Protein AF-A0A7J4QZ32-F1 (afdb_monomer)

Mean predicted aligned error: 18.22 Å

Sequence (257 aa):
EDEEAETVKTFPSEWQSRFMSKKWHDVFWPLIHASFAFLIVGLLVNGLFPLVDGTGGPVELEMRSDSLNTEIVLSDGSIVREGDIYPCDPEFQEGECKNSLTPLAGKASSMPGGFYWDAIALMALAGTGLIWSLYTHLIRAPGWRARVKAMKEVDDERAEVQESLEIEDEESDEETQDEADEDESDDMVDDESDEIGDEDSEEEFDIGSYVGLEIDGDDYYGTIIEFDDDEGTVVIEEDETGDEIVGYQDEMFIPEE

Secondary structure (DSSP, 8-state):
----------SS-HHHHHHHSHHIIIIIHHHHHHHHHHHHHHHHHHHHS--EE-TTSEEE--B-TT---SEEE-TTS-EEETT-EEE--TTTBTTTTEEEE-TTTSSSSEEESS--HHHHHHHHHHHHHHHHHHHIIIIIHHHHHHHHHHHHHHHHHHHHHHHHHHHHHTTS----------------------------------TT-EEEEEETTEEEEEEEEEEETTTTEEEEEETTT--EEEEEGGGEEPPP-

Structure (mmCIF, N/CA/C/O backbone):
data_AF-A0A7J4QZ32-F1
#
_entry.id   AF-A0A7J4QZ32-F1
#
loop_
_atom_site.group_PDB
_atom_site.id
_atom_site.type_symbol
_atom_site.label_atom_id
_atom_site.label_alt_id
_atom_site.label_comp_id
_atom_site.label_asym_id
_atom_site.label_entity_id
_atom_site.label_seq_id
_atom_site.pdbx_PDB_ins_code
_atom_site.Cartn_x
_atom_site.Cartn_y
_atom_site.Cartn_z
_atom_site.occupancy
_atom_site.B_iso_or_equiv
_atom_site.auth_seq_id
_atom_site.auth_comp_id
_atom_site.auth_asym_id
_atom_site.auth_atom_id
_atom_site.pdbx_PDB_model_num
ATOM 1 N N . GLU A 1 1 ? -38.883 28.922 13.731 1.00 41.06 1 GLU A N 1
ATOM 2 C CA . GLU A 1 1 ? -37.604 28.541 13.103 1.00 41.06 1 GLU A CA 1
ATOM 3 C C . GLU A 1 1 ? -36.933 27.692 14.145 1.00 41.06 1 GLU A C 1
ATOM 5 O O . GLU A 1 1 ? -36.404 28.217 15.117 1.00 41.06 1 GLU A O 1
ATOM 10 N N . ASP A 1 2 ? -37.249 26.410 14.032 1.00 44.56 2 ASP A N 1
ATOM 11 C CA . ASP A 1 2 ? -37.080 25.404 15.063 1.00 44.56 2 ASP A CA 1
ATOM 12 C C . ASP A 1 2 ? -35.616 25.005 15.217 1.00 44.56 2 ASP A C 1
ATOM 14 O O . ASP A 1 2 ? -34.790 25.184 14.323 1.00 44.56 2 ASP A O 1
ATOM 18 N N . GLU A 1 3 ? -35.347 24.518 16.416 1.00 50.28 3 GLU A N 1
ATOM 19 C CA . GLU A 1 3 ? -34.070 24.152 16.998 1.00 50.28 3 GLU A CA 1
ATOM 20 C C . GLU A 1 3 ? -33.245 23.229 16.088 1.00 50.28 3 GLU A C 1
ATOM 22 O O . GLU A 1 3 ? -33.601 22.076 15.847 1.00 50.28 3 GLU A O 1
ATOM 27 N N . GLU A 1 4 ? -32.070 23.698 15.658 1.00 53.03 4 GLU A N 1
ATOM 28 C CA . GLU A 1 4 ? -30.941 22.800 15.420 1.00 53.03 4 GLU A CA 1
ATOM 29 C C . GLU A 1 4 ? -30.502 22.268 16.790 1.00 53.03 4 GLU A C 1
ATOM 31 O O . GLU A 1 4 ? -29.625 22.830 17.447 1.00 53.03 4 GLU A O 1
ATOM 36 N N . ALA A 1 5 ? -31.157 21.205 17.258 1.00 52.25 5 ALA A N 1
ATOM 37 C CA . ALA A 1 5 ? -30.605 20.369 18.308 1.00 52.25 5 ALA A CA 1
ATOM 38 C C . ALA A 1 5 ? -29.256 19.851 17.792 1.00 52.25 5 ALA A C 1
ATOM 40 O O . ALA A 1 5 ? -29.208 19.004 16.897 1.00 52.25 5 ALA A O 1
ATOM 41 N N . GLU A 1 6 ? -28.155 20.413 18.300 1.00 54.66 6 GLU A N 1
ATOM 42 C CA . GLU A 1 6 ? -26.822 19.853 18.111 1.00 54.66 6 GLU A CA 1
ATOM 43 C C . GLU A 1 6 ? -26.907 18.375 18.487 1.00 54.66 6 GLU A C 1
ATOM 45 O O . GLU A 1 6 ? -27.083 18.037 19.656 1.00 54.66 6 GLU A O 1
ATOM 50 N N . THR A 1 7 ? -26.832 17.492 17.491 1.00 57.06 7 THR A N 1
ATOM 51 C CA . THR A 1 7 ? -26.806 16.049 17.711 1.00 57.06 7 THR A CA 1
ATOM 52 C C . THR A 1 7 ? -25.629 15.772 18.636 1.00 57.06 7 THR A C 1
ATOM 54 O O . THR A 1 7 ? -24.467 15.871 18.216 1.00 57.06 7 THR A O 1
ATOM 57 N N . VAL A 1 8 ? -25.912 15.504 19.911 1.00 57.09 8 VAL A N 1
ATOM 58 C CA . VAL A 1 8 ? -24.895 15.122 20.883 1.00 57.09 8 VAL A CA 1
ATOM 59 C C . VAL A 1 8 ? -24.194 13.920 20.274 1.00 57.09 8 VAL A C 1
ATOM 61 O O . VAL A 1 8 ? -24.832 12.920 19.960 1.00 57.09 8 VAL A O 1
ATOM 64 N N . LYS A 1 9 ? -22.894 14.050 19.994 1.00 57.75 9 LYS A N 1
ATOM 65 C CA . LYS A 1 9 ? -22.113 12.951 19.426 1.00 57.75 9 LYS A CA 1
ATOM 66 C C . LYS A 1 9 ? -22.039 11.861 20.484 1.00 57.75 9 LYS A C 1
ATOM 68 O O . LYS A 1 9 ? -21.186 11.934 21.369 1.00 57.75 9 LYS A O 1
ATOM 73 N N . THR A 1 10 ? -22.948 10.900 20.399 1.00 72.19 10 THR A N 1
ATOM 74 C CA . THR A 1 10 ? -22.948 9.707 21.231 1.00 72.19 10 THR A CA 1
ATOM 75 C C . THR A 1 10 ? -21.687 8.916 20.903 1.00 72.19 10 THR A C 1
ATOM 77 O O . THR A 1 10 ? -21.267 8.785 19.748 1.00 72.19 10 THR A O 1
ATOM 80 N N . PHE A 1 11 ? -20.980 8.523 21.954 1.00 79.25 11 PHE A N 1
ATOM 81 C CA . PHE A 1 11 ? -19.822 7.656 21.849 1.00 79.25 11 PHE A CA 1
ATOM 82 C C . PHE A 1 11 ? -20.254 6.271 22.338 1.00 79.25 11 PHE A C 1
ATOM 84 O O . PHE A 1 11 ? -20.876 6.224 23.393 1.00 79.25 11 PHE A O 1
ATOM 91 N N . PRO A 1 12 ? -19.878 5.183 21.648 1.00 82.06 12 PRO A N 1
ATOM 92 C CA . PRO A 1 12 ? -19.150 5.148 20.379 1.00 82.06 12 PRO A CA 1
ATOM 93 C C . PRO A 1 12 ? -20.052 5.482 19.179 1.00 82.06 12 PRO A C 1
ATOM 95 O O . PRO A 1 12 ? -21.224 5.143 19.143 1.00 82.06 12 PRO A O 1
ATOM 98 N N . SER A 1 13 ? -19.494 6.122 18.147 1.00 86.75 13 SER A N 1
ATOM 99 C CA . SER A 1 13 ? -20.201 6.236 16.859 1.00 86.75 13 SER A CA 1
ATOM 100 C C . SER A 1 13 ? -20.250 4.876 16.150 1.00 86.75 13 SER A C 1
ATOM 102 O O . SER A 1 13 ? -19.296 4.114 16.302 1.00 86.75 13 SER A O 1
ATOM 104 N N . GLU A 1 14 ? -21.207 4.656 15.247 1.00 87.25 14 GLU A N 1
ATOM 105 C CA . GLU A 1 14 ? -21.277 3.492 14.337 1.00 87.25 14 GLU A CA 1
ATOM 106 C C . GLU A 1 14 ? -19.909 3.015 13.814 1.00 87.25 14 GLU A C 1
ATOM 108 O O . GLU A 1 14 ? -19.506 1.868 13.982 1.00 87.25 14 GLU A O 1
ATOM 113 N N . TRP A 1 15 ? -19.110 3.920 13.237 1.00 85.38 15 TRP A N 1
ATOM 114 C CA . TRP A 1 15 ? -17.788 3.570 12.704 1.00 85.38 15 TRP A CA 1
ATOM 115 C C . TRP A 1 15 ? -16.775 3.175 13.781 1.00 85.38 15 TRP A C 1
ATOM 117 O O . TRP A 1 15 ? -15.906 2.344 13.532 1.00 85.38 15 TRP A O 1
ATOM 127 N N . GLN A 1 16 ? -16.868 3.771 14.969 1.00 89.31 16 GLN A N 1
ATOM 128 C CA . GLN A 1 16 ? -16.005 3.431 16.101 1.00 89.31 16 GLN A CA 1
ATOM 129 C C . GLN A 1 16 ? -16.365 2.052 16.645 1.00 89.31 16 GLN A C 1
ATOM 131 O O . GLN A 1 16 ? -15.449 1.264 16.859 1.00 89.31 16 GLN A O 1
ATOM 136 N N . SER A 1 17 ? -17.661 1.750 16.787 1.00 85.94 17 SER A N 1
ATOM 137 C CA . SER A 1 17 ? -18.154 0.413 17.135 1.00 85.94 17 SER A CA 1
ATOM 138 C C . SER A 1 17 ? -17.625 -0.632 16.148 1.00 85.94 17 SER A C 1
ATOM 140 O O . SER A 1 17 ? -16.900 -1.552 16.530 1.00 85.94 17 SER A O 1
ATOM 142 N N . ARG A 1 18 ? -17.806 -0.398 14.839 1.00 87.94 18 ARG A N 1
ATOM 143 C CA . ARG A 1 18 ? -17.301 -1.311 13.800 1.00 87.94 18 ARG A CA 1
ATOM 144 C C . ARG A 1 18 ? -15.793 -1.535 13.896 1.00 87.94 18 ARG A C 1
ATOM 146 O O . ARG A 1 18 ? -15.370 -2.684 13.929 1.00 87.94 18 ARG A O 1
ATOM 153 N N . PHE A 1 19 ? -14.980 -0.481 14.006 1.00 88.44 19 PHE A N 1
ATOM 154 C CA . PHE A 1 19 ? -13.519 -0.619 14.120 1.00 88.44 19 PHE A CA 1
ATOM 155 C C . PHE A 1 19 ? -13.048 -1.337 15.395 1.00 88.44 19 PHE A C 1
ATOM 157 O O . PHE A 1 19 ? -11.911 -1.816 15.420 1.00 88.44 19 PHE A O 1
ATOM 164 N N . MET A 1 20 ? -13.883 -1.391 16.437 1.00 88.19 20 MET A N 1
ATOM 165 C CA . MET A 1 20 ? -13.612 -2.125 17.673 1.00 88.19 20 MET A CA 1
ATOM 166 C C . MET A 1 20 ? -14.076 -3.583 17.639 1.00 88.19 20 MET A C 1
ATOM 168 O O . MET A 1 20 ? -13.590 -4.348 18.466 1.00 88.19 20 MET A O 1
ATOM 172 N N . SER A 1 21 ? -14.947 -3.981 16.712 1.00 88.75 21 SER A N 1
ATOM 173 C CA . SER A 1 21 ? -15.469 -5.355 16.643 1.00 88.75 21 SER A CA 1
ATOM 174 C C . SER A 1 21 ? -14.376 -6.421 16.445 1.00 88.75 21 SER A C 1
ATOM 176 O O . SER A 1 21 ? -13.320 -6.154 15.853 1.00 88.75 21 SER A O 1
ATOM 178 N N . LYS A 1 22 ? -14.648 -7.655 16.892 1.00 82.19 22 LYS A N 1
ATOM 179 C CA . LYS A 1 22 ? -13.765 -8.824 16.718 1.00 82.19 22 LYS A CA 1
ATOM 180 C C . LYS A 1 22 ? -13.508 -9.134 15.242 1.00 82.19 22 LYS A C 1
ATOM 182 O O . LYS A 1 22 ? -12.358 -9.235 14.823 1.00 82.19 22 LYS A O 1
ATOM 187 N N . LYS A 1 23 ? -14.553 -9.093 14.400 1.00 90.94 23 LYS A N 1
ATOM 188 C CA . LYS A 1 23 ? -14.430 -9.221 12.931 1.00 90.94 23 LYS A CA 1
ATOM 189 C C . LYS A 1 23 ? -13.431 -8.217 12.339 1.00 90.94 23 LYS A C 1
ATOM 191 O O . LYS A 1 23 ? -12.659 -8.560 11.442 1.00 90.94 23 LYS A O 1
ATOM 196 N N . TRP A 1 24 ? -13.407 -6.975 12.829 1.00 92.88 24 TRP A N 1
ATOM 197 C CA . TRP A 1 24 ? -12.417 -5.990 12.386 1.00 92.88 24 TRP A CA 1
ATOM 198 C C . TRP A 1 24 ? -11.000 -6.315 12.842 1.00 92.88 24 TRP A C 1
ATOM 200 O O . TRP A 1 24 ? -10.077 -6.209 12.033 1.00 92.88 24 TRP A O 1
ATOM 210 N N . HIS A 1 25 ? -10.834 -6.726 14.096 1.00 90.56 25 HIS A N 1
ATOM 211 C CA . HIS A 1 25 ? -9.549 -7.136 14.661 1.00 90.56 25 HIS A CA 1
ATOM 212 C C . HIS A 1 25 ? -8.940 -8.346 13.942 1.00 90.56 25 HIS A C 1
ATOM 214 O O . HIS A 1 25 ? -7.780 -8.291 13.532 1.00 90.56 25 HIS A O 1
ATOM 220 N N . ASP A 1 26 ? -9.733 -9.387 13.709 1.00 92.75 26 ASP A N 1
ATOM 221 C CA . ASP A 1 26 ? -9.217 -10.680 13.257 1.00 92.75 26 ASP A CA 1
ATOM 222 C C . ASP A 1 26 ? -9.144 -10.793 11.733 1.00 92.75 26 ASP A C 1
ATOM 224 O O . ASP A 1 26 ? -8.262 -11.465 11.195 1.00 92.75 26 ASP A O 1
ATOM 228 N N . VAL A 1 27 ? -10.035 -10.103 11.012 1.00 94.62 27 VAL A N 1
ATOM 229 C CA . VAL A 1 27 ? -10.142 -10.218 9.550 1.00 94.62 27 VAL A CA 1
ATOM 230 C C . VAL A 1 27 ? -9.682 -8.939 8.860 1.00 94.62 27 VAL A C 1
ATOM 232 O O . VAL A 1 27 ? -8.717 -8.948 8.091 1.00 94.62 27 VAL A O 1
ATOM 235 N N . PHE A 1 28 ? -10.352 -7.814 9.114 1.00 95.25 28 PHE A N 1
ATOM 236 C CA . PHE A 1 28 ? -10.154 -6.615 8.296 1.00 95.25 28 PHE A CA 1
ATOM 237 C 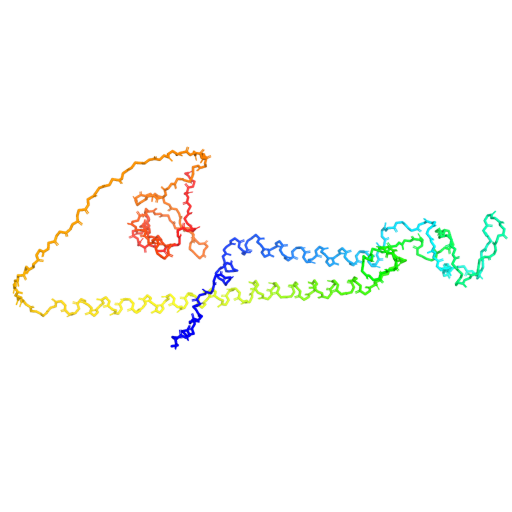C . PHE A 1 28 ? -8.798 -5.942 8.523 1.00 95.25 28 PHE A C 1
ATOM 239 O O . PHE A 1 28 ? -8.131 -5.595 7.547 1.00 95.25 28 PHE A O 1
ATOM 246 N N . TRP A 1 29 ? -8.347 -5.771 9.768 1.00 95.56 29 TRP A N 1
ATOM 247 C CA . TRP A 1 29 ? -7.064 -5.121 10.047 1.00 95.56 29 TRP A CA 1
ATOM 248 C C . TRP A 1 29 ? -5.869 -5.879 9.447 1.00 95.56 29 TRP A C 1
ATOM 250 O O . TRP A 1 29 ? -5.076 -5.243 8.742 1.00 95.56 29 TRP A O 1
ATOM 260 N N . PRO A 1 30 ? -5.721 -7.209 9.629 1.00 96.25 30 PRO A N 1
ATOM 261 C CA . PRO A 1 30 ? -4.670 -7.977 8.965 1.00 96.25 30 PRO A CA 1
ATOM 262 C C . PRO A 1 30 ? -4.722 -7.872 7.439 1.00 96.25 30 PRO A C 1
ATOM 264 O O . PRO A 1 30 ? -3.680 -7.667 6.812 1.00 96.25 30 PRO A O 1
ATOM 267 N N . LEU A 1 31 ? -5.915 -7.938 6.837 1.00 97.00 31 LEU A N 1
ATOM 268 C CA . LEU A 1 31 ? -6.084 -7.789 5.389 1.00 97.00 31 LEU A CA 1
ATOM 269 C C . LEU A 1 31 ? -5.664 -6.401 4.898 1.00 97.00 31 LEU A C 1
ATOM 271 O O . LEU A 1 31 ? -4.945 -6.296 3.904 1.00 97.00 31 LEU A O 1
ATOM 275 N N . ILE A 1 32 ? -6.050 -5.335 5.602 1.00 96.75 32 ILE A N 1
ATOM 276 C CA . ILE A 1 32 ? -5.661 -3.960 5.267 1.00 96.75 32 ILE A CA 1
ATOM 277 C C . ILE A 1 32 ? -4.138 -3.806 5.352 1.00 96.75 32 ILE A C 1
ATOM 279 O O . ILE A 1 32 ? -3.518 -3.329 4.398 1.00 96.75 32 ILE A O 1
ATOM 283 N N . HIS A 1 33 ? -3.510 -4.261 6.439 1.00 96.69 33 HIS A N 1
ATOM 284 C CA . HIS A 1 33 ? -2.054 -4.198 6.601 1.00 96.69 33 HIS A CA 1
ATOM 285 C C . HIS A 1 33 ? -1.316 -4.981 5.519 1.00 96.69 33 HIS A C 1
ATOM 287 O O . HIS A 1 33 ? -0.384 -4.455 4.905 1.00 96.69 33 HIS A O 1
ATOM 293 N N . ALA A 1 34 ? -1.762 -6.208 5.246 1.00 97.12 34 ALA A N 1
ATOM 294 C CA . ALA A 1 34 ? -1.205 -7.034 4.187 1.00 97.12 34 ALA A CA 1
ATOM 295 C C . ALA A 1 34 ? -1.363 -6.357 2.821 1.00 97.12 34 ALA A C 1
ATOM 297 O O . ALA A 1 34 ? -0.403 -6.309 2.056 1.00 97.12 34 ALA A O 1
ATOM 298 N N . SER A 1 35 ? -2.526 -5.768 2.527 1.00 97.00 35 SER A N 1
ATOM 299 C CA . SER A 1 35 ? -2.772 -5.085 1.253 1.00 97.00 35 SER A CA 1
ATOM 300 C C . SER A 1 35 ? -1.811 -3.914 1.023 1.00 97.00 35 SER A C 1
ATOM 302 O O . SER A 1 35 ? -1.209 -3.822 -0.047 1.00 97.00 35 SER A O 1
ATOM 304 N N . PHE A 1 36 ? -1.577 -3.072 2.037 1.00 97.75 36 PHE A N 1
ATOM 305 C CA . PHE A 1 36 ? -0.610 -1.980 1.939 1.00 97.75 36 PHE A CA 1
ATOM 306 C C . PHE A 1 36 ? 0.823 -2.499 1.814 1.00 97.75 36 PHE A C 1
ATOM 308 O O . PHE A 1 36 ? 1.587 -1.971 1.007 1.00 97.75 36 PHE A O 1
ATOM 315 N N . ALA A 1 37 ? 1.188 -3.551 2.552 1.00 96.56 37 ALA A N 1
ATOM 316 C CA . ALA A 1 37 ? 2.507 -4.170 2.447 1.00 96.56 37 ALA A CA 1
ATOM 317 C C . ALA A 1 37 ? 2.758 -4.740 1.040 1.00 96.56 37 ALA A C 1
ATOM 319 O O . ALA A 1 37 ? 3.793 -4.451 0.440 1.00 96.56 37 ALA A O 1
ATOM 320 N N . PHE A 1 38 ? 1.800 -5.481 0.475 1.00 96.88 38 PHE A N 1
ATOM 321 C CA . PHE A 1 38 ? 1.892 -6.004 -0.890 1.00 96.88 38 PHE A CA 1
ATOM 322 C C . PHE A 1 38 ? 1.952 -4.893 -1.934 1.00 96.88 38 PHE A C 1
ATOM 324 O O . PHE A 1 38 ? 2.748 -4.985 -2.865 1.00 96.88 38 PHE A O 1
ATOM 331 N N . LEU A 1 39 ? 1.162 -3.831 -1.771 1.00 95.81 39 LEU A N 1
ATOM 332 C CA . LEU A 1 39 ? 1.191 -2.679 -2.667 1.00 95.81 39 LEU A CA 1
ATOM 333 C C . LEU A 1 39 ? 2.564 -1.991 -2.633 1.00 95.81 39 LEU A C 1
ATOM 335 O O . LEU A 1 39 ? 3.151 -1.756 -3.688 1.00 95.81 39 LEU A O 1
ATOM 339 N N . ILE A 1 40 ? 3.114 -1.729 -1.443 1.00 96.19 40 ILE A N 1
ATOM 340 C CA . ILE A 1 40 ? 4.448 -1.132 -1.273 1.00 96.19 40 ILE A CA 1
ATOM 341 C C . ILE A 1 40 ? 5.518 -2.013 -1.925 1.00 96.19 40 ILE A C 1
ATOM 343 O O . ILE A 1 40 ? 6.334 -1.521 -2.703 1.00 96.19 40 ILE A O 1
ATOM 347 N N . VAL A 1 41 ? 5.500 -3.323 -1.660 1.00 95.69 41 VAL A N 1
ATOM 348 C CA . VAL A 1 41 ? 6.443 -4.273 -2.271 1.00 95.69 41 VAL A CA 1
ATOM 349 C C . VAL A 1 41 ? 6.291 -4.291 -3.792 1.00 95.69 41 VAL A C 1
ATOM 351 O O . VAL A 1 41 ? 7.294 -4.241 -4.497 1.00 95.69 41 VAL A O 1
ATOM 354 N N . GLY A 1 42 ? 5.064 -4.301 -4.312 1.00 93.88 42 GLY A N 1
ATOM 355 C CA . GLY A 1 42 ? 4.791 -4.264 -5.748 1.00 93.88 42 GLY A CA 1
ATOM 356 C C . GLY A 1 42 ? 5.336 -3.004 -6.422 1.00 93.88 42 GLY A C 1
ATOM 357 O O . GLY A 1 42 ? 5.979 -3.099 -7.467 1.00 93.88 42 GLY A O 1
ATOM 358 N N . LEU A 1 43 ? 5.157 -1.831 -5.807 1.00 93.31 43 LEU A N 1
ATOM 359 C CA . LEU A 1 43 ? 5.709 -0.568 -6.310 1.00 93.31 43 LEU A CA 1
ATOM 360 C C . LEU A 1 43 ? 7.240 -0.540 -6.253 1.00 93.31 43 LEU A C 1
ATOM 362 O O . LEU A 1 43 ? 7.876 -0.053 -7.189 1.00 93.31 43 LEU A O 1
ATOM 366 N N . LEU A 1 44 ? 7.838 -1.090 -5.191 1.00 93.62 44 LEU A N 1
ATOM 367 C CA . LEU A 1 44 ? 9.289 -1.232 -5.083 1.00 93.62 44 LEU A CA 1
ATOM 368 C C . LEU A 1 44 ? 9.840 -2.151 -6.173 1.00 93.62 44 LEU A C 1
ATOM 370 O O . LEU A 1 44 ? 10.801 -1.778 -6.839 1.00 93.62 44 LEU A O 1
ATOM 374 N N . VAL A 1 45 ? 9.223 -3.314 -6.396 1.00 93.38 45 VAL A N 1
ATOM 375 C CA . VAL A 1 45 ? 9.609 -4.236 -7.475 1.00 93.38 45 VAL A CA 1
ATOM 376 C C . VAL A 1 45 ? 9.467 -3.550 -8.829 1.00 93.38 45 VAL A C 1
ATOM 378 O O . VAL A 1 45 ? 10.405 -3.584 -9.611 1.00 93.38 45 VAL A O 1
ATOM 381 N N . ASN A 1 46 ? 8.363 -2.848 -9.082 1.00 91.94 46 ASN A N 1
ATOM 382 C CA . ASN A 1 46 ? 8.155 -2.119 -10.332 1.00 91.94 46 ASN A CA 1
ATOM 383 C C . ASN A 1 46 ? 9.245 -1.063 -10.603 1.00 91.94 46 ASN A C 1
ATOM 385 O O . ASN A 1 46 ? 9.673 -0.912 -11.745 1.00 91.94 46 ASN A O 1
ATOM 389 N N . GLY A 1 47 ? 9.699 -0.343 -9.571 1.00 88.94 47 GLY A N 1
ATOM 390 C CA . GLY A 1 47 ? 10.725 0.696 -9.704 1.00 88.94 47 GLY A CA 1
ATOM 391 C C . GLY A 1 47 ? 12.171 0.180 -9.724 1.00 88.94 47 GLY A C 1
ATOM 392 O O . GLY A 1 47 ? 12.985 0.701 -10.480 1.00 88.94 47 GLY A O 1
ATOM 393 N N . LEU A 1 48 ? 12.503 -0.823 -8.900 1.00 89.81 48 LEU A N 1
ATOM 394 C CA . LEU A 1 48 ? 13.867 -1.365 -8.733 1.00 89.81 48 LEU A CA 1
ATOM 395 C C . LEU A 1 48 ? 14.180 -2.514 -9.694 1.00 89.81 48 LEU A C 1
ATOM 397 O O . LEU A 1 48 ? 15.324 -2.691 -10.102 1.00 89.81 48 LEU A O 1
ATOM 401 N N . PHE A 1 49 ? 13.169 -3.314 -10.020 1.00 89.12 49 PHE A N 1
ATOM 402 C CA . PHE A 1 49 ? 13.275 -4.522 -10.830 1.00 89.12 49 PHE A CA 1
ATOM 403 C C . PHE A 1 49 ? 12.203 -4.489 -11.927 1.00 89.12 49 PHE A C 1
ATOM 405 O O . PHE A 1 49 ? 11.265 -5.284 -11.886 1.00 89.12 49 PHE A O 1
ATOM 412 N N . PRO A 1 50 ? 12.308 -3.561 -12.896 1.00 85.56 50 PRO A N 1
ATOM 413 C CA . PRO A 1 50 ? 11.326 -3.426 -13.966 1.00 85.56 50 PRO A CA 1
ATOM 414 C C . PRO A 1 50 ? 11.151 -4.759 -14.710 1.00 85.56 50 PRO A C 1
ATOM 416 O O . PRO A 1 50 ? 12.118 -5.354 -15.190 1.00 85.56 50 PRO A O 1
ATOM 419 N N . LEU A 1 51 ? 9.910 -5.251 -14.759 1.00 82.50 51 LEU A N 1
ATOM 420 C CA . LEU A 1 51 ? 9.562 -6.564 -15.324 1.00 82.50 51 LEU A CA 1
ATOM 421 C C . LEU A 1 51 ? 8.932 -6.471 -16.718 1.00 82.50 51 LEU A C 1
ATOM 423 O O . LEU A 1 51 ? 8.743 -7.498 -17.367 1.00 82.50 51 LEU A O 1
ATOM 427 N N . VAL A 1 52 ? 8.559 -5.271 -17.166 1.00 88.81 52 VAL A N 1
ATOM 428 C CA . VAL A 1 52 ? 7.867 -5.090 -18.445 1.00 88.81 52 VAL A CA 1
ATOM 429 C C . VAL A 1 52 ? 8.894 -5.016 -19.564 1.00 88.81 52 VAL A C 1
ATOM 431 O O . VAL A 1 52 ? 9.829 -4.224 -19.494 1.00 88.81 52 VAL A O 1
ATOM 434 N N . ASP A 1 53 ? 8.709 -5.824 -20.602 1.00 89.69 53 ASP A N 1
ATOM 435 C CA . ASP A 1 53 ? 9.554 -5.781 -21.792 1.00 89.69 53 ASP A CA 1
ATOM 436 C C . ASP A 1 53 ? 9.193 -4.569 -22.667 1.00 89.69 53 ASP A C 1
ATOM 438 O O . ASP A 1 53 ? 8.056 -4.430 -23.123 1.00 89.69 53 ASP A O 1
ATOM 442 N N . GLY A 1 54 ? 10.160 -3.674 -22.861 1.00 86.94 54 GLY A N 1
ATOM 443 C CA . GLY A 1 54 ? 10.076 -2.486 -23.708 1.00 86.94 54 GLY A CA 1
ATOM 444 C C . GLY A 1 54 ? 10.797 -2.624 -25.050 1.00 86.94 54 GLY A C 1
ATOM 445 O O . GLY A 1 54 ? 10.952 -1.621 -25.752 1.00 86.94 54 GLY A O 1
ATOM 446 N N . THR A 1 55 ? 11.256 -3.826 -25.414 1.00 91.50 55 THR A N 1
ATOM 447 C CA . THR A 1 55 ? 12.008 -4.078 -26.654 1.00 91.50 55 THR A CA 1
ATOM 448 C C . THR A 1 55 ? 11.253 -3.573 -27.889 1.00 91.50 55 THR A C 1
ATOM 450 O O . THR A 1 55 ? 10.048 -3.780 -28.044 1.00 91.50 55 THR A O 1
ATOM 453 N N . GLY A 1 56 ? 11.961 -2.881 -28.785 1.00 86.69 56 GLY A N 1
ATOM 454 C CA . GLY A 1 56 ? 11.398 -2.279 -29.998 1.00 86.69 56 GLY A CA 1
ATOM 455 C C . GLY A 1 56 ? 10.587 -0.994 -29.779 1.00 86.69 56 GLY A C 1
ATOM 456 O O . GLY A 1 56 ? 10.203 -0.348 -30.757 1.00 86.69 56 GLY A O 1
ATOM 457 N N . GLY A 1 57 ? 10.339 -0.588 -28.529 1.00 85.94 57 GLY A N 1
ATOM 458 C CA . GLY A 1 57 ? 9.744 0.707 -28.197 1.00 85.94 57 GLY A CA 1
ATOM 459 C C . GLY A 1 57 ? 10.725 1.870 -28.410 1.00 85.94 57 GLY A C 1
ATOM 460 O O . GLY A 1 57 ? 11.935 1.663 -28.344 1.00 85.94 57 GLY A O 1
ATOM 461 N N . PRO A 1 58 ? 10.243 3.099 -28.669 1.00 87.19 58 PRO A N 1
ATOM 462 C CA . PRO A 1 58 ? 11.119 4.255 -28.827 1.00 87.19 58 PRO A CA 1
ATOM 463 C C . PRO A 1 58 ? 11.731 4.658 -27.478 1.00 87.19 58 PRO A C 1
ATOM 465 O O . PRO A 1 58 ? 11.003 5.033 -26.557 1.00 87.19 58 PRO A O 1
ATOM 468 N N . VAL A 1 59 ? 13.060 4.629 -27.381 1.00 87.38 59 VAL A N 1
ATOM 469 C CA . VAL A 1 59 ? 13.822 5.051 -26.196 1.00 87.38 59 VAL A CA 1
ATOM 470 C C . VAL A 1 59 ? 14.994 5.940 -26.604 1.00 87.38 59 VAL A C 1
ATOM 472 O O . VAL A 1 59 ? 15.462 5.868 -27.738 1.00 87.38 59 VAL A O 1
ATOM 475 N N . GLU A 1 60 ? 15.448 6.788 -25.689 1.00 87.69 60 GLU A N 1
ATOM 476 C CA . GLU A 1 60 ? 16.706 7.521 -25.831 1.00 87.69 60 GLU A CA 1
ATOM 477 C C . GLU A 1 60 ? 17.886 6.561 -25.618 1.00 87.69 60 GLU A C 1
ATOM 479 O O . GLU A 1 60 ? 17.909 5.815 -24.635 1.00 87.69 60 GLU A O 1
ATOM 484 N N . LEU A 1 61 ? 18.835 6.541 -26.558 1.00 86.44 61 LEU A N 1
ATOM 485 C CA . LEU A 1 61 ? 20.000 5.667 -26.474 1.00 86.44 61 LEU A CA 1
ATOM 486 C C . LEU A 1 61 ? 20.871 6.045 -25.280 1.00 86.44 61 LEU A C 1
ATOM 488 O O . LEU A 1 61 ? 21.494 7.107 -25.269 1.00 86.44 61 LEU A O 1
ATOM 492 N N . GLU A 1 62 ? 20.954 5.114 -24.337 1.00 87.69 6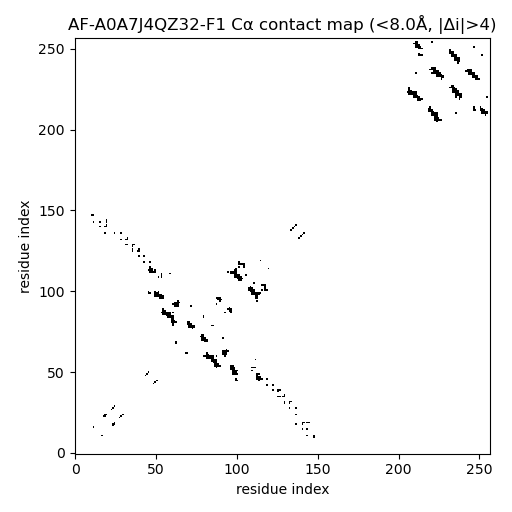2 GLU A N 1
ATOM 493 C CA . GLU A 1 62 ? 21.883 5.133 -23.215 1.00 87.69 62 GLU A CA 1
ATOM 494 C C . GLU A 1 62 ? 22.788 3.914 -23.372 1.00 87.69 62 GLU A C 1
ATOM 496 O O . GLU A 1 62 ? 22.340 2.766 -23.295 1.00 87.69 62 GLU A O 1
ATOM 501 N N . MET A 1 63 ? 24.052 4.170 -23.706 1.00 85.50 63 MET A N 1
ATOM 502 C CA . MET A 1 63 ? 25.025 3.110 -23.942 1.00 85.50 63 MET A CA 1
ATOM 503 C C . MET A 1 63 ? 25.374 2.450 -22.614 1.00 85.50 63 MET A C 1
ATOM 505 O O . MET A 1 63 ? 25.649 3.139 -21.635 1.00 85.50 63 MET A O 1
ATOM 509 N N . ARG A 1 64 ? 25.429 1.114 -22.588 1.00 83.44 64 ARG A N 1
ATOM 510 C CA . ARG A 1 64 ? 25.854 0.386 -21.386 1.00 83.44 64 ARG A CA 1
ATOM 511 C C . ARG A 1 64 ? 27.201 0.915 -20.884 1.00 83.44 64 ARG A C 1
ATOM 513 O O . ARG A 1 64 ? 28.123 1.135 -21.667 1.00 83.44 64 ARG A O 1
ATOM 520 N N . SER A 1 65 ? 27.321 1.066 -19.570 1.00 80.06 65 SER A N 1
ATOM 521 C CA . SER A 1 65 ? 28.499 1.626 -18.892 1.00 80.06 65 SER A CA 1
ATOM 522 C C . SER A 1 65 ? 29.841 0.915 -19.167 1.00 80.06 65 SER A C 1
ATOM 524 O O . SER A 1 65 ? 30.900 1.467 -18.867 1.00 80.06 65 SER A O 1
ATOM 526 N N . ASP A 1 66 ? 29.832 -0.284 -19.754 1.00 81.50 66 ASP A N 1
ATOM 527 C CA . ASP A 1 66 ? 31.016 -1.031 -20.201 1.00 81.50 66 ASP A CA 1
ATOM 528 C C . ASP A 1 66 ? 31.394 -0.792 -21.680 1.00 81.50 66 ASP A C 1
ATOM 530 O O . ASP A 1 66 ? 32.456 -1.237 -22.131 1.00 81.50 66 ASP A O 1
ATOM 534 N N . SER A 1 67 ? 30.571 -0.061 -22.434 1.00 79.25 67 SER A N 1
ATOM 535 C CA . SER A 1 67 ? 30.824 0.325 -23.820 1.00 79.25 67 SER A CA 1
ATOM 536 C C . SER A 1 67 ? 31.716 1.566 -23.905 1.00 79.25 67 SER A C 1
ATOM 538 O O . SER A 1 67 ? 31.460 2.598 -23.294 1.00 79.25 67 SER A O 1
ATOM 540 N N . LEU A 1 68 ? 32.753 1.495 -24.744 1.00 79.00 68 LEU A N 1
ATOM 541 C CA . LEU A 1 68 ? 33.569 2.653 -25.143 1.00 79.00 68 LEU A CA 1
ATOM 542 C C . LEU A 1 68 ? 32.987 3.415 -26.347 1.00 79.00 68 LEU A C 1
ATOM 544 O O . LEU A 1 68 ? 33.556 4.422 -26.770 1.00 79.00 68 LEU A O 1
ATOM 548 N N . ASN A 1 69 ? 31.895 2.915 -26.926 1.00 81.25 69 ASN A N 1
ATOM 549 C CA . ASN A 1 69 ? 31.234 3.525 -28.073 1.00 81.25 69 ASN A CA 1
ATOM 550 C C . ASN A 1 69 ? 30.139 4.481 -27.599 1.00 81.25 69 ASN A C 1
ATOM 552 O O . ASN A 1 69 ? 29.413 4.162 -26.662 1.00 81.25 69 ASN A O 1
ATOM 556 N N . THR A 1 70 ? 29.995 5.605 -28.300 1.00 81.06 70 THR A N 1
ATOM 557 C CA . THR A 1 70 ? 28.919 6.598 -28.116 1.00 81.06 70 THR A CA 1
ATOM 558 C C . THR A 1 70 ? 27.938 6.611 -29.294 1.00 81.06 70 THR A C 1
ATOM 560 O O . THR A 1 70 ? 27.082 7.488 -29.400 1.00 81.06 70 THR A O 1
ATOM 563 N N . GLU A 1 71 ? 28.089 5.659 -30.217 1.00 87.19 71 GLU A N 1
ATOM 564 C CA . GLU A 1 71 ? 27.235 5.478 -31.384 1.00 87.19 71 GLU A CA 1
ATOM 565 C C . GLU A 1 71 ? 27.083 3.990 -31.717 1.00 87.19 71 GLU A C 1
ATOM 567 O O . GLU A 1 71 ? 28.004 3.194 -31.506 1.00 87.19 71 GLU A O 1
ATOM 572 N N . ILE A 1 72 ? 25.919 3.631 -32.253 1.00 87.94 72 ILE A N 1
ATOM 573 C CA . ILE A 1 72 ? 25.598 2.297 -32.762 1.00 87.94 72 ILE A CA 1
ATOM 574 C C . ILE A 1 72 ? 25.181 2.388 -34.227 1.00 87.94 72 ILE A C 1
ATOM 576 O O . ILE A 1 72 ? 24.616 3.387 -34.675 1.00 87.94 72 ILE A O 1
ATOM 580 N N . VAL A 1 73 ? 25.464 1.327 -34.981 1.00 87.69 73 VAL A N 1
ATOM 581 C CA . VAL A 1 73 ? 25.027 1.186 -36.372 1.00 87.69 73 VAL A CA 1
ATOM 582 C C . VAL A 1 73 ? 23.910 0.156 -36.409 1.00 87.69 73 VAL A C 1
ATOM 584 O O . VAL A 1 73 ? 24.138 -1.014 -36.103 1.00 87.69 73 VAL A O 1
ATOM 587 N N . LEU A 1 74 ? 22.709 0.588 -36.782 1.00 84.69 74 LEU A N 1
ATOM 588 C CA . LEU A 1 74 ? 21.555 -0.298 -36.922 1.00 84.69 74 LEU A CA 1
ATOM 589 C C . LEU A 1 74 ? 21.688 -1.181 -38.170 1.00 84.69 74 LEU A C 1
ATOM 591 O O . LEU A 1 74 ? 22.477 -0.920 -39.081 1.00 84.69 74 LEU A O 1
ATOM 595 N N . SER A 1 75 ? 20.875 -2.237 -38.244 1.00 82.88 75 SER A N 1
ATOM 596 C CA . SER A 1 75 ? 20.889 -3.189 -39.366 1.00 82.88 75 SER A CA 1
ATOM 597 C C . SER A 1 75 ? 20.547 -2.566 -40.728 1.00 82.88 75 SER A C 1
ATOM 599 O O . SER A 1 75 ? 20.839 -3.161 -41.764 1.00 82.88 75 SER A O 1
ATOM 601 N N . ASP A 1 76 ? 19.935 -1.381 -40.744 1.00 84.81 76 ASP A N 1
ATOM 602 C CA . ASP A 1 76 ? 19.624 -0.598 -41.945 1.00 84.81 76 ASP A CA 1
ATOM 603 C C . ASP A 1 76 ? 20.767 0.345 -42.379 1.00 84.81 76 ASP A C 1
ATOM 605 O O . ASP A 1 76 ? 20.658 1.023 -43.402 1.00 84.81 76 ASP A O 1
ATOM 609 N N . GLY A 1 77 ? 21.876 0.371 -41.631 1.00 83.38 77 GLY A N 1
ATOM 610 C CA . GLY A 1 77 ? 23.033 1.230 -41.876 1.00 83.38 77 GLY A CA 1
ATOM 611 C C . GLY A 1 77 ? 22.897 2.653 -41.328 1.00 83.38 77 GLY A C 1
ATOM 612 O O . GLY A 1 77 ? 23.777 3.475 -41.592 1.00 83.38 77 GLY A O 1
ATOM 613 N N . SER A 1 78 ? 21.828 2.964 -40.588 1.00 87.19 78 SER A N 1
ATOM 614 C CA . SER A 1 78 ? 21.698 4.235 -39.870 1.00 87.19 78 SER A CA 1
ATOM 615 C C . SER A 1 78 ? 22.610 4.273 -38.637 1.00 87.19 78 SER A C 1
ATOM 617 O O . SER A 1 78 ? 22.894 3.244 -38.024 1.00 87.19 78 SER A O 1
ATOM 619 N N . ILE A 1 79 ? 23.108 5.467 -38.304 1.00 89.69 79 ILE A N 1
ATOM 620 C CA . ILE A 1 79 ? 23.962 5.703 -37.134 1.00 89.69 79 ILE A C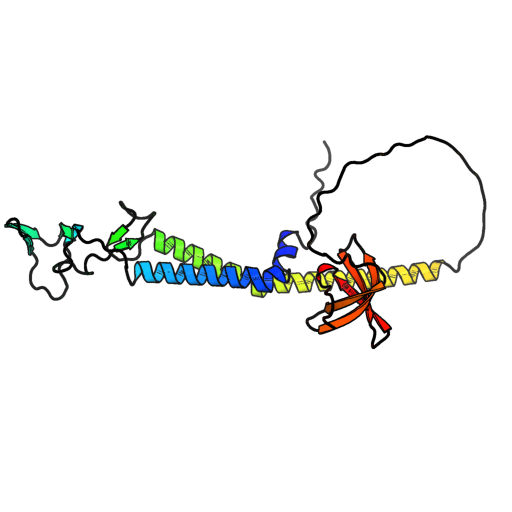A 1
ATOM 621 C C . ILE A 1 79 ? 23.114 6.422 -36.092 1.00 89.69 79 ILE A C 1
ATOM 623 O O . ILE A 1 79 ? 22.598 7.505 -36.374 1.00 89.69 79 ILE A O 1
ATOM 627 N N . VAL A 1 80 ? 22.987 5.821 -34.913 1.00 89.62 80 VAL A N 1
ATOM 628 C CA . VAL A 1 80 ? 22.284 6.379 -33.752 1.00 89.62 80 VAL A CA 1
ATOM 629 C C . VAL A 1 80 ? 23.335 6.732 -32.714 1.00 89.62 80 VAL A C 1
ATOM 631 O O . VAL A 1 80 ? 24.192 5.908 -32.391 1.00 89.62 80 VAL A O 1
ATOM 634 N N . ARG A 1 81 ? 23.311 7.967 -32.223 1.00 90.94 81 ARG A N 1
ATOM 635 C CA . ARG A 1 81 ? 24.247 8.463 -31.212 1.00 90.94 81 ARG A CA 1
ATOM 636 C C . ARG A 1 81 ? 23.594 8.420 -29.839 1.00 90.94 81 ARG A C 1
ATOM 638 O O . ARG A 1 81 ? 22.373 8.400 -29.722 1.00 90.94 81 ARG A O 1
ATOM 645 N N . GLU A 1 82 ? 24.410 8.420 -28.796 1.00 88.69 82 GLU A N 1
ATOM 646 C CA . GLU A 1 82 ? 23.938 8.594 -27.422 1.00 88.69 82 GLU A CA 1
ATOM 647 C C . GLU A 1 82 ? 23.046 9.849 -27.319 1.00 88.69 82 GLU A C 1
ATOM 649 O O . GLU A 1 82 ? 23.427 10.926 -27.794 1.00 88.69 82 GLU A O 1
ATOM 654 N N . GLY A 1 83 ? 21.842 9.690 -26.761 1.00 85.06 83 GLY A N 1
ATOM 655 C CA . GLY A 1 83 ? 20.801 10.726 -26.718 1.00 85.06 83 GLY A CA 1
ATOM 656 C C . GLY A 1 83 ? 19.806 10.737 -27.893 1.00 85.06 83 GLY A C 1
ATOM 657 O O . GLY A 1 83 ? 18.811 11.465 -27.854 1.00 85.06 83 GLY A O 1
ATOM 658 N N . ASP A 1 84 ? 20.023 9.942 -28.946 1.00 90.38 84 ASP A N 1
ATOM 659 C CA . ASP A 1 84 ? 19.065 9.826 -30.051 1.00 90.38 84 ASP A CA 1
ATOM 660 C C . ASP A 1 84 ? 17.936 8.836 -29.711 1.00 90.38 84 ASP A C 1
ATOM 662 O O . ASP A 1 84 ? 18.139 7.828 -29.033 1.00 90.38 84 ASP A O 1
ATOM 666 N N . ILE A 1 85 ? 16.728 9.105 -30.220 1.00 89.00 85 ILE A N 1
ATOM 667 C CA . ILE A 1 85 ? 15.577 8.208 -30.056 1.00 89.00 85 ILE A CA 1
ATOM 668 C C . ILE A 1 85 ? 15.640 7.099 -31.108 1.00 89.00 85 ILE A C 1
ATOM 670 O O . ILE A 1 85 ? 15.620 7.381 -32.308 1.00 89.00 85 ILE A O 1
ATOM 674 N N . TYR A 1 86 ? 15.635 5.844 -30.668 1.00 89.25 86 TYR A N 1
ATOM 675 C CA . TYR A 1 86 ? 15.709 4.666 -31.536 1.00 89.25 86 TYR A CA 1
ATOM 676 C C . TYR A 1 86 ? 14.841 3.515 -30.986 1.00 89.25 86 TYR A C 1
ATOM 678 O O . TYR A 1 86 ? 14.393 3.578 -29.836 1.00 89.25 86 TYR A O 1
ATOM 686 N N . PRO A 1 87 ? 14.519 2.488 -31.798 1.00 90.88 87 PRO A N 1
ATOM 687 C CA . PRO A 1 87 ? 13.819 1.305 -31.306 1.00 90.88 87 PRO A CA 1
ATOM 688 C C . PRO A 1 87 ? 14.736 0.508 -30.372 1.00 90.88 87 PRO A C 1
ATOM 690 O O . PRO A 1 87 ? 15.788 0.042 -30.799 1.00 90.88 87 PRO A O 1
ATOM 693 N N . CYS A 1 88 ? 14.319 0.354 -29.116 1.00 90.00 88 CYS A N 1
ATOM 694 C CA . CYS A 1 88 ? 15.139 -0.220 -28.058 1.00 90.00 88 CYS A CA 1
ATOM 695 C C . CYS A 1 88 ? 15.634 -1.626 -28.405 1.00 90.00 88 CYS A C 1
ATOM 697 O O . CYS A 1 88 ? 14.829 -2.509 -28.721 1.00 90.00 88 CYS A O 1
ATOM 699 N N . ASP A 1 89 ? 16.945 -1.822 -28.283 1.00 90.44 89 ASP A N 1
ATOM 700 C CA . ASP A 1 89 ? 17.608 -3.113 -28.425 1.00 90.44 89 ASP A CA 1
ATOM 701 C C . ASP A 1 89 ? 18.383 -3.430 -27.128 1.00 90.44 89 ASP A C 1
ATOM 703 O O . ASP A 1 89 ? 19.265 -2.651 -26.735 1.00 90.44 89 ASP A O 1
ATOM 707 N N . PRO A 1 90 ? 18.074 -4.544 -26.433 1.00 89.62 90 PRO A N 1
ATOM 708 C CA . PRO A 1 90 ? 18.704 -4.886 -25.158 1.00 89.62 90 PRO A CA 1
ATOM 709 C C . PRO A 1 90 ? 20.213 -5.146 -25.276 1.00 89.62 90 PRO A C 1
ATOM 711 O O . PRO A 1 90 ? 20.922 -5.099 -24.263 1.00 89.62 90 PRO A O 1
ATOM 714 N N . GLU A 1 91 ? 20.730 -5.402 -26.484 1.00 88.88 91 GLU A N 1
ATOM 715 C CA . GLU A 1 91 ? 22.167 -5.569 -26.709 1.00 88.88 91 GLU A CA 1
ATOM 716 C C . GLU A 1 91 ? 22.941 -4.280 -26.42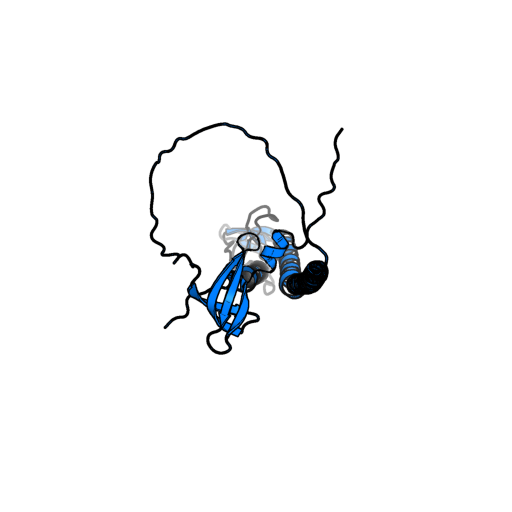0 1.00 88.88 91 GLU A C 1
ATOM 718 O O . GLU A 1 91 ? 24.015 -4.337 -25.815 1.00 88.88 91 GLU A O 1
ATOM 723 N N . PHE A 1 92 ? 22.389 -3.121 -26.782 1.00 86.56 92 PHE A N 1
ATOM 724 C CA . PHE A 1 92 ? 23.085 -1.833 -26.696 1.00 86.56 92 PHE A CA 1
ATOM 725 C C . PHE A 1 92 ? 22.608 -0.960 -25.530 1.00 86.56 92 PHE A C 1
ATOM 727 O O . PHE A 1 92 ? 23.413 -0.215 -24.969 1.00 86.56 92 PHE A O 1
ATOM 734 N N . GLN A 1 93 ? 21.334 -1.081 -25.145 1.00 88.69 93 GLN A N 1
ATOM 735 C CA . GLN A 1 93 ? 20.704 -0.226 -24.141 1.00 88.69 93 GLN A CA 1
ATOM 736 C C . GLN A 1 93 ? 21.101 -0.590 -22.701 1.00 88.69 93 GLN A C 1
ATOM 738 O O . GLN A 1 93 ? 20.983 -1.745 -22.268 1.00 88.69 93 GLN A O 1
ATOM 743 N N . GLU A 1 94 ? 21.464 0.417 -21.910 1.00 87.19 94 GLU A N 1
ATOM 744 C CA . GLU A 1 94 ? 21.545 0.290 -20.455 1.00 87.19 94 GLU A CA 1
ATOM 745 C C . GLU A 1 94 ? 20.159 -0.007 -19.850 1.00 87.19 94 GLU A C 1
ATOM 747 O O . GLU A 1 94 ? 19.153 0.614 -20.182 1.00 87.19 94 GLU A O 1
ATOM 752 N N . GLY A 1 95 ? 20.074 -1.021 -18.983 1.00 83.38 95 GLY A N 1
ATOM 753 C CA . GLY A 1 95 ? 18.793 -1.472 -18.423 1.00 83.38 95 GLY A CA 1
ATOM 754 C C . GLY A 1 95 ? 17.999 -2.454 -19.298 1.00 83.38 95 GLY A C 1
ATOM 755 O O . GLY A 1 95 ? 16.859 -2.765 -18.957 1.00 83.38 95 GLY A O 1
ATOM 756 N N . GLU A 1 96 ? 18.588 -2.988 -20.379 1.00 89.06 96 GLU A N 1
ATOM 757 C CA . GLU A 1 96 ? 18.042 -4.115 -21.167 1.00 89.06 96 GLU A CA 1
ATOM 758 C C . GLU A 1 96 ? 16.606 -3.889 -21.678 1.00 89.06 96 GLU A C 1
ATOM 760 O O . GLU A 1 96 ? 15.808 -4.823 -21.729 1.00 89.06 96 GLU A O 1
ATOM 765 N N . CYS A 1 97 ? 16.247 -2.646 -22.015 1.00 89.81 97 CYS A N 1
ATOM 766 C CA . CYS A 1 97 ? 14.893 -2.283 -22.454 1.00 89.81 97 CYS A CA 1
ATOM 767 C C . CYS A 1 97 ? 13.776 -2.613 -21.448 1.00 89.81 97 CYS A C 1
ATOM 769 O O . CYS A 1 97 ? 12.613 -2.724 -21.834 1.00 89.81 97 CYS A O 1
ATOM 771 N N . LYS A 1 98 ? 14.093 -2.775 -20.158 1.00 91.50 98 LYS A N 1
ATOM 772 C CA . LYS A 1 98 ? 13.086 -3.048 -19.131 1.00 91.50 98 LYS A CA 1
ATOM 773 C C . LYS A 1 98 ? 12.364 -1.769 -18.735 1.00 91.50 98 LYS A C 1
ATOM 775 O O . LYS A 1 98 ? 1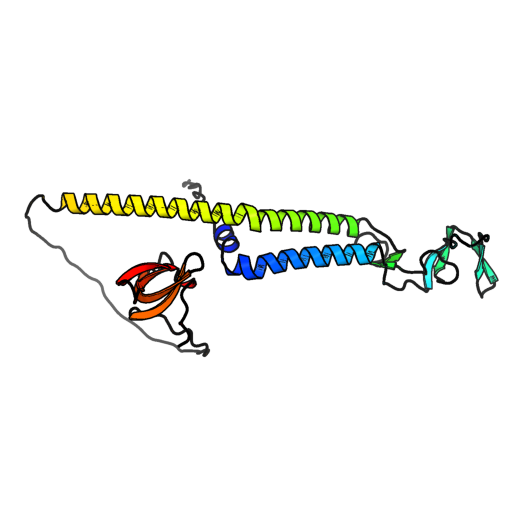2.987 -0.780 -18.348 1.00 91.50 98 LYS A O 1
ATOM 780 N N . ASN A 1 99 ? 11.041 -1.823 -18.759 1.00 89.31 99 ASN A N 1
ATOM 781 C CA . ASN A 1 99 ? 10.175 -0.719 -18.393 1.00 89.31 99 ASN A CA 1
ATOM 782 C C . ASN A 1 99 ? 9.523 -0.932 -17.023 1.00 89.31 99 ASN A C 1
ATOM 784 O O . ASN A 1 99 ? 9.174 -2.052 -16.635 1.00 89.31 99 ASN A O 1
ATOM 788 N N . SER A 1 100 ? 9.300 0.169 -16.310 1.00 90.12 100 SER A N 1
ATOM 789 C CA . SER A 1 100 ? 8.387 0.206 -15.171 1.00 90.12 100 SER A CA 1
ATOM 790 C C . SER A 1 100 ? 6.995 0.648 -15.627 1.00 90.12 100 SER A C 1
ATOM 792 O O . SER A 1 100 ? 6.823 1.341 -16.635 1.00 90.12 100 SER A O 1
ATOM 794 N N . LEU A 1 101 ? 5.969 0.192 -14.913 1.00 88.69 101 LEU A N 1
ATOM 795 C CA . LEU A 1 101 ? 4.587 0.616 -15.107 1.00 88.69 101 LEU A CA 1
ATOM 796 C C . LEU A 1 101 ? 4.377 1.989 -14.479 1.00 88.69 101 LEU A C 1
ATOM 798 O O . LEU A 1 101 ? 4.674 2.188 -13.299 1.00 88.69 101 LEU A O 1
ATOM 802 N N . THR A 1 102 ? 3.841 2.908 -15.273 1.00 88.94 102 THR A N 1
ATOM 803 C CA . THR A 1 102 ? 3.658 4.317 -14.914 1.00 88.94 102 THR A CA 1
ATOM 804 C C . THR A 1 102 ? 2.323 4.845 -15.447 1.00 88.94 102 THR A C 1
ATOM 806 O O . THR A 1 102 ? 2.274 5.653 -16.378 1.00 88.94 102 THR A O 1
ATOM 809 N N . PRO A 1 103 ? 1.186 4.367 -14.911 1.00 85.81 103 PRO A N 1
ATOM 810 C CA . PRO A 1 103 ? -0.129 4.682 -15.461 1.00 85.81 103 PRO A CA 1
ATOM 811 C C . PRO A 1 103 ? -0.472 6.179 -15.447 1.00 85.81 103 PRO A C 1
ATOM 813 O O . PRO A 1 103 ? -1.327 6.594 -16.227 1.00 85.81 103 PRO A O 1
ATOM 816 N N . LEU A 1 104 ? 0.154 6.983 -14.577 1.00 87.75 104 LEU A N 1
ATOM 817 C CA . LEU A 1 104 ? -0.204 8.396 -14.391 1.00 87.75 104 LEU A CA 1
ATOM 818 C C . LEU A 1 104 ? 0.939 9.375 -14.692 1.00 87.75 104 LEU A C 1
ATOM 820 O O . LEU A 1 104 ? 0.667 10.537 -14.986 1.00 87.75 104 LEU A O 1
ATOM 824 N N . ALA A 1 105 ? 2.203 8.950 -14.608 1.00 81.81 105 ALA A N 1
ATOM 825 C CA . ALA A 1 105 ? 3.348 9.856 -14.750 1.00 81.81 105 ALA A CA 1
ATOM 826 C C . ALA A 1 105 ? 3.913 9.960 -16.180 1.00 81.81 105 ALA A C 1
ATOM 828 O O . ALA A 1 105 ? 4.731 10.844 -16.443 1.00 81.81 105 ALA A O 1
ATOM 829 N N . GLY A 1 106 ? 3.510 9.072 -17.095 1.00 71.12 106 GLY A N 1
ATOM 830 C CA . GLY A 1 106 ? 4.153 8.924 -18.399 1.00 71.12 106 GLY A CA 1
ATOM 831 C C . GLY A 1 106 ? 3.378 9.418 -19.618 1.00 71.12 106 GLY A C 1
ATOM 832 O O . GLY A 1 106 ? 2.160 9.569 -19.609 1.00 71.12 106 GLY A O 1
ATOM 833 N N . LYS A 1 107 ? 4.108 9.608 -20.731 1.00 75.44 107 LYS A N 1
ATOM 834 C CA . LYS A 1 107 ? 3.517 9.722 -22.086 1.00 75.44 107 LYS A CA 1
ATOM 835 C C . LYS A 1 107 ? 2.878 8.404 -22.547 1.00 75.44 107 LYS A C 1
ATOM 837 O O . LYS A 1 107 ? 2.072 8.399 -23.472 1.00 75.44 107 LYS A O 1
ATOM 842 N N . ALA A 1 108 ? 3.277 7.307 -21.915 1.00 78.56 108 ALA A N 1
ATOM 843 C CA . ALA A 1 108 ? 2.723 5.973 -22.044 1.00 78.56 108 ALA A CA 1
ATOM 844 C C . ALA A 1 108 ? 2.600 5.371 -20.638 1.00 78.56 108 ALA A C 1
ATOM 846 O O . ALA A 1 108 ? 3.264 5.832 -19.713 1.00 78.56 108 ALA A O 1
ATOM 847 N N . SER A 1 109 ? 1.796 4.318 -20.495 1.00 80.88 109 SER A N 1
ATOM 848 C CA . SER A 1 109 ? 1.604 3.584 -19.234 1.00 80.88 109 SER A CA 1
ATOM 849 C C . SER A 1 109 ? 2.809 2.729 -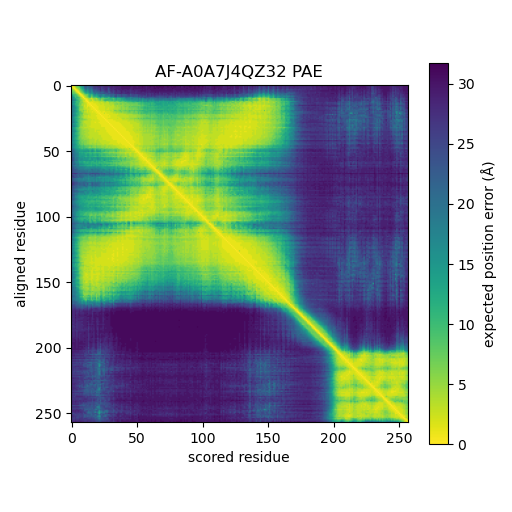18.816 1.00 80.88 109 SER A C 1
ATOM 851 O O . SER A 1 109 ? 2.751 2.015 -17.817 1.00 80.88 109 SER A O 1
ATOM 853 N N . SER A 1 110 ? 3.870 2.741 -19.619 1.00 81.75 110 SER A N 1
ATOM 854 C CA . SER A 1 110 ? 5.107 2.002 -19.427 1.00 81.75 110 SER A CA 1
ATOM 855 C C . SER A 1 110 ? 6.248 2.870 -19.948 1.00 81.75 110 SER A C 1
ATOM 857 O O . SER A 1 110 ? 6.180 3.375 -21.071 1.00 81.75 110 SER A O 1
ATOM 859 N N . MET A 1 111 ? 7.256 3.103 -19.116 1.00 85.38 111 MET A N 1
ATOM 860 C CA . MET A 1 111 ? 8.408 3.956 -19.419 1.00 85.38 111 MET A CA 1
ATOM 861 C C . MET A 1 111 ? 9.705 3.255 -18.996 1.00 85.38 111 MET A C 1
ATOM 863 O O . MET A 1 111 ? 9.618 2.313 -18.205 1.00 85.38 111 MET A O 1
ATOM 867 N N . PRO A 1 112 ? 10.887 3.691 -19.481 1.00 86.38 112 PRO A N 1
ATOM 868 C CA . PRO A 1 112 ? 12.171 3.097 -19.101 1.00 86.38 112 PRO A CA 1
ATOM 869 C C . PRO A 1 112 ? 12.300 2.914 -17.587 1.00 86.38 112 PRO A C 1
ATOM 871 O O . PRO A 1 112 ? 11.802 3.740 -16.826 1.00 86.38 112 PRO A O 1
ATOM 874 N N . GLY A 1 113 ? 12.914 1.823 -17.141 1.00 85.88 113 GLY A N 1
ATOM 875 C CA . GLY A 1 113 ? 12.952 1.438 -15.731 1.00 85.88 113 GLY A CA 1
ATOM 876 C C . GLY A 1 113 ? 13.312 2.577 -14.772 1.00 85.88 113 GLY A C 1
ATOM 877 O O . GLY A 1 113 ? 14.293 3.289 -14.968 1.00 85.88 113 GLY A O 1
ATOM 878 N N . GLY A 1 114 ? 12.514 2.745 -13.716 1.00 86.25 114 GLY A N 1
ATOM 879 C CA . GLY A 1 114 ? 12.777 3.748 -12.687 1.00 86.25 114 GLY A CA 1
ATOM 880 C C . GLY A 1 114 ? 11.573 4.079 -11.809 1.00 86.25 114 GLY A C 1
ATOM 881 O O . GLY A 1 114 ? 10.465 3.572 -12.011 1.00 86.25 114 GLY A O 1
ATOM 882 N N . PHE A 1 115 ? 11.807 4.964 -10.832 1.00 89.50 115 PHE A N 1
ATOM 883 C CA . PHE A 1 115 ? 10.767 5.540 -9.979 1.00 89.50 115 PHE A CA 1
ATOM 884 C C . PHE A 1 115 ? 10.238 6.837 -10.568 1.00 89.50 115 PHE A C 1
ATOM 886 O O . PHE A 1 115 ? 10.914 7.866 -10.580 1.00 89.50 115 PHE A O 1
ATOM 893 N N . TYR A 1 116 ? 8.986 6.786 -10.991 1.00 91.00 116 TYR A N 1
ATOM 894 C CA . TYR A 1 116 ? 8.267 7.940 -11.493 1.00 91.00 116 TYR A CA 1
ATOM 895 C C . TYR A 1 116 ? 7.390 8.548 -10.402 1.00 91.00 116 TYR A C 1
ATOM 897 O O . TYR A 1 116 ? 7.173 7.956 -9.341 1.00 91.00 116 TYR A O 1
ATOM 905 N N . TRP A 1 117 ? 6.900 9.763 -10.653 1.00 90.62 117 TRP A N 1
ATOM 906 C CA . TRP A 1 117 ? 6.100 10.508 -9.680 1.00 90.62 117 TRP A CA 1
ATOM 907 C C . TRP A 1 117 ? 4.899 9.701 -9.174 1.00 90.62 117 TRP A C 1
ATOM 909 O O . TRP A 1 117 ? 4.569 9.779 -7.996 1.00 90.62 117 TRP A O 1
ATOM 919 N N . ASP A 1 118 ? 4.265 8.909 -10.037 1.00 91.69 118 ASP A N 1
ATOM 920 C CA . ASP A 1 118 ? 3.082 8.125 -9.691 1.00 91.69 118 ASP A CA 1
ATOM 921 C C . ASP A 1 118 ? 3.407 6.995 -8.721 1.00 91.69 118 ASP A C 1
ATOM 923 O O . ASP A 1 118 ? 2.719 6.846 -7.713 1.00 91.69 118 ASP A O 1
ATOM 927 N N . ALA A 1 119 ? 4.506 6.279 -8.948 1.00 91.75 119 ALA A N 1
ATOM 928 C CA . ALA A 1 119 ? 5.030 5.311 -7.995 1.00 91.75 119 ALA A CA 1
ATOM 929 C C . ALA A 1 119 ? 5.373 5.977 -6.652 1.00 91.75 119 ALA A C 1
ATOM 931 O O . ALA A 1 119 ? 5.027 5.442 -5.604 1.00 91.75 119 ALA A O 1
ATOM 932 N N . ILE A 1 120 ? 5.992 7.163 -6.660 1.00 92.88 120 ILE A N 1
ATOM 933 C CA . ILE A 1 120 ? 6.341 7.901 -5.432 1.00 92.88 120 ILE A CA 1
ATOM 934 C C . ILE A 1 120 ? 5.084 8.351 -4.676 1.00 92.88 120 ILE A C 1
ATOM 936 O O . ILE A 1 120 ? 5.004 8.195 -3.458 1.00 92.88 120 ILE A O 1
ATOM 940 N N . ALA A 1 121 ? 4.094 8.894 -5.382 1.00 94.62 121 ALA A N 1
ATOM 941 C CA . ALA A 1 121 ? 2.844 9.349 -4.790 1.00 94.62 121 ALA A CA 1
ATOM 942 C C . ALA A 1 121 ? 2.050 8.179 -4.200 1.00 94.62 121 ALA A C 1
ATOM 944 O O . ALA A 1 121 ? 1.590 8.266 -3.062 1.00 94.62 121 ALA A O 1
ATOM 945 N N . LEU A 1 122 ? 1.946 7.0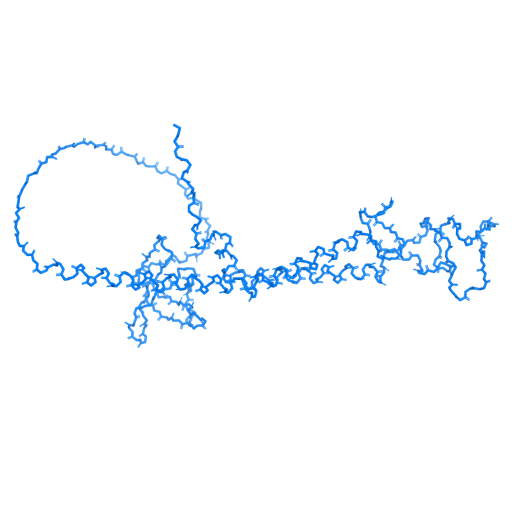64 -4.928 1.00 94.12 122 LEU A N 1
ATOM 946 C CA . LEU A 1 122 ? 1.290 5.854 -4.435 1.00 94.12 122 LEU A CA 1
ATOM 947 C C . LEU A 1 122 ? 2.046 5.238 -3.252 1.00 94.12 122 LEU A C 1
ATOM 949 O O . LEU A 1 122 ? 1.408 4.822 -2.291 1.00 94.12 122 LEU A O 1
ATOM 953 N N . MET A 1 123 ? 3.382 5.248 -3.263 1.00 94.75 123 MET A N 1
ATOM 954 C CA . MET A 1 123 ? 4.200 4.832 -2.116 1.00 94.75 123 MET A CA 1
ATOM 955 C C . MET A 1 123 ? 3.944 5.708 -0.889 1.00 94.75 123 MET A C 1
ATOM 957 O O . MET A 1 123 ? 3.797 5.188 0.214 1.00 94.75 123 MET A O 1
ATOM 961 N N . ALA A 1 124 ? 3.865 7.029 -1.064 1.00 96.44 124 ALA A N 1
ATOM 962 C CA . ALA A 1 124 ? 3.578 7.951 0.028 1.00 96.44 124 ALA A CA 1
ATOM 963 C C . ALA A 1 124 ? 2.175 7.715 0.606 1.00 96.44 124 ALA A C 1
ATOM 965 O O . ALA A 1 124 ? 2.036 7.622 1.821 1.00 96.44 124 ALA A O 1
ATOM 966 N N . LEU A 1 125 ? 1.160 7.560 -0.250 1.00 96.38 125 LEU A N 1
ATOM 967 C CA . LEU A 1 125 ? -0.217 7.269 0.163 1.00 96.38 125 LEU A CA 1
ATOM 968 C C . LEU A 1 125 ? -0.348 5.905 0.848 1.00 96.38 125 LEU A C 1
ATOM 970 O O . LEU A 1 125 ? -1.050 5.783 1.847 1.00 96.38 125 LEU A O 1
ATOM 974 N N . ALA A 1 126 ? 0.339 4.882 0.344 1.00 97.06 126 ALA A N 1
ATOM 975 C CA . ALA A 1 126 ? 0.345 3.563 0.962 1.00 97.06 126 ALA A CA 1
ATOM 976 C C . ALA A 1 126 ? 1.095 3.561 2.298 1.00 97.06 126 ALA A C 1
ATOM 978 O O . ALA A 1 126 ? 0.650 2.930 3.251 1.00 97.06 126 ALA A O 1
ATOM 979 N N . GLY A 1 127 ? 2.201 4.302 2.394 1.00 97.62 127 GLY A N 1
ATOM 980 C CA . GLY A 1 127 ? 2.956 4.466 3.632 1.00 97.62 127 GLY A CA 1
ATOM 981 C C . GLY A 1 127 ? 2.158 5.203 4.706 1.00 97.62 127 GLY A C 1
ATOM 982 O O . GLY A 1 127 ? 2.086 4.737 5.842 1.00 97.62 127 GLY A O 1
ATOM 983 N N . THR A 1 128 ? 1.509 6.321 4.362 1.00 97.50 128 THR A N 1
ATOM 984 C CA . THR A 1 128 ? 0.628 7.032 5.303 1.00 97.50 128 THR A CA 1
ATOM 985 C C . THR A 1 128 ? -0.597 6.198 5.661 1.00 97.50 128 THR A C 1
ATOM 987 O O . THR A 1 128 ? -0.971 6.170 6.830 1.00 97.50 128 THR A O 1
ATOM 990 N N . GLY A 1 129 ? -1.171 5.477 4.694 1.00 97.19 129 GLY A N 1
ATOM 991 C CA . GLY A 1 129 ? -2.275 4.540 4.898 1.00 97.19 129 GLY A CA 1
ATOM 992 C C . GLY A 1 129 ? -1.925 3.428 5.883 1.00 97.19 129 GLY A C 1
ATOM 993 O O . GLY A 1 129 ? -2.665 3.225 6.839 1.00 97.19 129 GLY A O 1
ATOM 994 N N . LEU A 1 130 ? -0.765 2.785 5.719 1.00 97.56 130 LEU A N 1
ATOM 995 C CA . LEU A 1 130 ? -0.282 1.732 6.616 1.00 97.56 130 LEU A CA 1
ATOM 996 C C . LEU A 1 130 ? 0.000 2.255 8.030 1.00 97.56 130 LEU A C 1
ATOM 998 O O . LEU A 1 130 ? -0.341 1.609 9.018 1.00 97.56 130 LEU A O 1
ATOM 1002 N N . ILE A 1 131 ? 0.620 3.433 8.149 1.00 97.31 131 ILE A N 1
ATOM 1003 C CA . ILE A 1 131 ? 0.871 4.053 9.459 1.00 97.31 131 ILE A CA 1
ATOM 1004 C C . ILE A 1 131 ? -0.457 4.389 10.143 1.00 97.31 131 ILE A C 1
ATOM 1006 O O . ILE A 1 131 ? -0.629 4.109 11.328 1.00 97.31 131 ILE A O 1
ATOM 1010 N N . TRP A 1 132 ? -1.401 4.973 9.404 1.00 96.94 132 TRP A N 1
ATOM 1011 C CA . TRP A 1 132 ? -2.713 5.330 9.929 1.00 96.94 132 TRP A CA 1
ATOM 1012 C C . TRP A 1 132 ? -3.528 4.097 10.327 1.00 96.94 132 TRP A C 1
ATOM 1014 O O . TRP A 1 132 ? -4.144 4.093 11.394 1.00 96.94 132 TRP A O 1
ATOM 1024 N N . SER A 1 133 ? -3.506 3.035 9.519 1.00 95.69 133 SER A N 1
ATOM 1025 C CA . SER A 1 133 ? -4.199 1.782 9.824 1.00 95.69 133 SER A CA 1
ATOM 1026 C C . SER A 1 133 ? -3.606 1.105 11.061 1.00 95.69 133 SER A C 1
ATOM 1028 O O . SER A 1 133 ? -4.344 0.724 11.959 1.00 95.69 133 SER A O 1
ATOM 1030 N N . LEU A 1 134 ? -2.276 1.054 11.189 1.00 96.19 134 LEU A N 1
ATOM 1031 C CA . LEU A 1 134 ? -1.624 0.504 12.382 1.00 96.19 134 LEU A CA 1
ATOM 1032 C C . LEU A 1 134 ? -1.927 1.338 13.629 1.00 96.19 134 LEU A C 1
ATOM 1034 O O . LEU A 1 134 ? -2.194 0.784 14.692 1.00 96.19 134 LEU A O 1
ATOM 1038 N N . TYR A 1 135 ? -1.918 2.667 13.508 1.00 96.38 135 TYR A N 1
ATOM 1039 C CA . TYR A 1 135 ? -2.274 3.563 14.606 1.00 96.38 135 TYR A CA 1
ATOM 1040 C C . TYR A 1 135 ? -3.723 3.351 15.062 1.00 96.38 135 TYR A C 1
ATOM 1042 O O . TYR A 1 135 ? -4.006 3.264 16.257 1.00 96.38 135 TYR A O 1
ATOM 1050 N N . THR A 1 136 ? -4.652 3.251 14.114 1.00 94.50 136 THR A N 1
ATOM 1051 C CA . THR A 1 136 ? -6.067 3.042 14.431 1.00 94.50 136 THR A CA 1
ATOM 1052 C C . THR A 1 136 ? -6.318 1.659 15.022 1.00 94.50 136 THR A C 1
ATOM 1054 O O . THR A 1 136 ? -6.981 1.578 16.053 1.00 94.50 136 THR A O 1
ATOM 1057 N N . HIS A 1 137 ? -5.708 0.612 14.466 1.00 93.75 137 HIS A N 1
ATOM 1058 C CA . HIS A 1 137 ? -5.800 -0.755 14.974 1.00 93.75 137 HIS A CA 1
ATOM 1059 C C . HIS A 1 137 ? -5.204 -0.922 16.379 1.00 93.75 137 HIS A C 1
ATOM 1061 O O . HIS A 1 137 ? -5.859 -1.462 17.260 1.00 93.75 137 HIS A O 1
ATOM 1067 N N . LEU A 1 138 ? -3.967 -0.464 16.599 1.00 93.38 138 LEU A N 1
ATOM 1068 C CA . LEU A 1 138 ? -3.192 -0.826 17.794 1.00 93.38 138 LEU A CA 1
ATOM 1069 C C . LEU A 1 138 ? -3.284 0.195 18.930 1.00 93.38 138 LEU A C 1
ATOM 1071 O O . LEU A 1 138 ? -2.972 -0.134 20.070 1.00 93.38 138 LEU A O 1
ATOM 1075 N N . ILE A 1 139 ? -3.655 1.444 18.637 1.00 93.88 139 ILE A N 1
ATOM 1076 C CA . ILE A 1 139 ? -3.681 2.522 19.639 1.00 93.88 139 ILE A CA 1
ATOM 1077 C C . ILE A 1 139 ? -5.100 3.049 19.817 1.00 93.88 139 ILE A C 1
ATOM 1079 O O . ILE A 1 139 ? -5.577 3.185 20.943 1.00 93.88 139 ILE A O 1
ATOM 1083 N N . ARG A 1 140 ? -5.791 3.368 18.719 1.00 93.25 140 ARG A N 1
ATOM 1084 C CA . ARG A 1 140 ? -7.092 4.036 18.803 1.00 93.25 140 ARG A CA 1
ATOM 1085 C C . ARG A 1 140 ? -8.216 3.083 19.207 1.00 93.25 140 ARG A C 1
ATOM 1087 O O . ARG A 1 140 ? -8.941 3.417 20.138 1.00 93.25 140 ARG A O 1
ATOM 1094 N N . ALA A 1 141 ? -8.346 1.936 18.542 1.00 90.81 141 ALA A N 1
ATOM 1095 C CA . ALA A 1 141 ? -9.417 0.977 18.804 1.00 90.81 141 ALA A CA 1
ATOM 1096 C C . ALA A 1 141 ? -9.367 0.409 20.238 1.00 90.81 141 ALA A C 1
ATOM 1098 O O . ALA A 1 141 ? -10.394 0.483 20.909 1.00 90.81 141 ALA A O 1
ATOM 1099 N N . PRO A 1 142 ? -8.210 -0.014 20.792 1.00 90.44 142 PRO A N 1
ATOM 1100 C CA . PRO A 1 142 ? -8.135 -0.421 22.198 1.00 90.44 142 PRO A CA 1
ATOM 1101 C C . PRO A 1 142 ? -8.486 0.718 23.162 1.00 90.44 142 PRO A C 1
ATOM 1103 O O . PRO A 1 142 ? -9.174 0.505 24.154 1.00 90.44 142 PRO A O 1
ATOM 1106 N N . GLY A 1 143 ? -8.071 1.951 22.847 1.00 90.06 143 GLY A N 1
ATOM 1107 C CA . GLY A 1 143 ? -8.431 3.126 23.642 1.00 90.06 143 GLY A CA 1
ATOM 1108 C C . GLY A 1 143 ? -9.926 3.452 23.606 1.00 90.06 143 GLY A C 1
ATOM 1109 O O . GLY A 1 143 ? -10.457 3.997 24.572 1.00 90.06 143 GLY A O 1
ATOM 1110 N N . TRP A 1 144 ? -10.619 3.128 22.514 1.00 91.50 144 TRP A N 1
ATOM 1111 C CA . TRP A 1 144 ? -12.073 3.228 22.454 1.00 91.50 144 TRP A CA 1
ATOM 1112 C C . TRP A 1 144 ? -12.749 2.119 23.262 1.00 91.50 144 TRP A C 1
ATOM 1114 O O . TRP A 1 144 ? -13.640 2.448 24.036 1.00 91.50 144 TRP A O 1
ATOM 1124 N N . ARG A 1 145 ? -12.273 0.869 23.176 1.00 86.69 145 ARG A N 1
ATOM 1125 C CA . ARG A 1 145 ? -12.805 -0.256 23.969 1.00 86.69 145 ARG A CA 1
ATOM 1126 C C . ARG A 1 145 ? -12.706 0.025 25.467 1.00 86.69 145 ARG A C 1
ATOM 1128 O O . ARG A 1 145 ? -13.694 -0.080 26.179 1.00 86.69 145 ARG A O 1
ATOM 1135 N N . ALA A 1 146 ? -11.549 0.508 25.925 1.00 90.69 146 ALA A N 1
ATOM 1136 C CA . ALA A 1 146 ? -11.353 0.897 27.321 1.00 90.69 146 ALA A CA 1
ATOM 1137 C C . ALA A 1 146 ? -12.295 2.029 27.764 1.00 90.69 146 ALA A C 1
ATOM 1139 O O . ALA A 1 146 ? -12.748 2.051 28.903 1.00 90.69 146 ALA A O 1
ATOM 1140 N N . ARG A 1 147 ? -12.603 2.978 26.869 1.00 88.00 147 ARG A N 1
ATOM 1141 C CA . ARG A 1 147 ? -13.540 4.065 27.168 1.00 88.00 147 ARG A CA 1
ATOM 1142 C C . ARG A 1 147 ? -14.985 3.575 27.252 1.00 88.00 147 ARG A C 1
ATOM 1144 O O . ARG A 1 147 ? -15.709 4.096 28.086 1.00 88.00 147 ARG A O 1
ATOM 1151 N N . VAL A 1 148 ? -15.385 2.630 26.401 1.00 88.19 148 VAL A N 1
ATOM 1152 C CA . VAL A 1 148 ? -16.714 2.002 26.475 1.00 88.19 148 VAL A CA 1
ATOM 1153 C C . VAL A 1 148 ? -16.844 1.216 27.778 1.00 88.19 148 VAL A C 1
ATOM 1155 O O . VAL A 1 148 ? -17.794 1.453 28.511 1.00 88.19 148 VAL A O 1
ATOM 1158 N N . LYS A 1 149 ? -15.844 0.393 28.130 1.00 85.75 149 LYS A N 1
ATOM 1159 C CA . LYS A 1 149 ? -15.833 -0.356 29.399 1.00 85.75 149 LYS A CA 1
ATOM 1160 C C . LYS A 1 149 ? -15.975 0.566 30.616 1.00 85.75 149 LYS A C 1
ATOM 1162 O O . LYS A 1 149 ? -16.825 0.335 31.457 1.00 85.75 149 LYS A O 1
ATOM 1167 N N . ALA A 1 150 ? -15.230 1.672 30.646 1.00 88.56 150 ALA A N 1
ATOM 1168 C CA . ALA A 1 150 ? -15.325 2.648 31.732 1.00 88.56 150 ALA A CA 1
ATOM 1169 C C . ALA A 1 150 ? -16.652 3.433 31.772 1.00 88.56 150 ALA A C 1
ATOM 1171 O O . ALA A 1 150 ? -16.965 4.025 32.795 1.00 88.56 150 ALA A O 1
ATOM 1172 N N . MET A 1 151 ? -17.388 3.526 30.659 1.00 82.75 151 MET A N 1
ATOM 1173 C CA . MET A 1 151 ? -18.729 4.122 30.657 1.00 82.75 151 MET A CA 1
ATOM 1174 C C . MET A 1 151 ? -19.751 3.129 31.200 1.00 82.75 151 MET A C 1
ATOM 1176 O O . MET A 1 151 ? -20.523 3.510 32.068 1.00 82.75 151 MET A O 1
ATOM 1180 N N . LYS A 1 152 ? -19.667 1.863 30.769 1.00 84.75 152 LYS A N 1
ATOM 1181 C CA . LYS A 1 152 ? -20.514 0.778 31.269 1.00 84.75 152 LYS A CA 1
ATOM 1182 C C . LYS A 1 152 ? -20.373 0.601 32.783 1.00 84.75 152 LYS A C 1
ATOM 1184 O O . LYS A 1 152 ? -21.367 0.669 33.478 1.00 84.75 152 LYS A O 1
ATOM 1189 N N . GLU A 1 153 ? -19.143 0.537 33.301 1.00 88.25 153 GLU A N 1
ATOM 1190 C CA . GLU A 1 153 ? -18.899 0.433 34.752 1.00 88.25 153 GLU A CA 1
ATOM 1191 C C . GLU A 1 153 ? -19.570 1.569 35.553 1.00 88.25 153 GLU A C 1
ATOM 1193 O O . GLU A 1 153 ? -20.069 1.343 36.647 1.00 88.25 153 GLU A O 1
ATOM 1198 N N . VAL A 1 154 ? -19.612 2.791 35.008 1.00 84.62 154 VAL A N 1
ATOM 1199 C CA . VAL A 1 154 ? -20.253 3.942 35.668 1.00 84.62 154 VAL A CA 1
ATOM 1200 C C . VAL A 1 154 ? -21.779 3.888 35.566 1.00 84.62 154 VAL A C 1
ATOM 1202 O O . VAL A 1 154 ? -22.461 4.332 36.491 1.00 84.62 154 VAL A O 1
ATOM 1205 N N . ASP A 1 155 ? -22.313 3.402 34.446 1.00 84.38 155 ASP A N 1
ATOM 1206 C CA . ASP A 1 155 ? -23.754 3.236 34.261 1.00 84.38 155 ASP A CA 1
ATOM 1207 C C . ASP A 1 155 ? -24.287 2.092 35.146 1.00 84.38 155 ASP A C 1
ATOM 1209 O O . ASP A 1 155 ? -25.295 2.294 35.822 1.00 84.38 155 ASP A O 1
ATOM 1213 N N . ASP A 1 156 ? -23.546 0.984 35.272 1.00 84.19 156 ASP A N 1
ATOM 1214 C CA . ASP A 1 156 ? -23.837 -0.132 36.186 1.00 84.19 156 ASP A CA 1
ATOM 1215 C C . ASP A 1 156 ? -23.817 0.332 37.660 1.00 84.19 156 ASP A C 1
ATOM 1217 O O . ASP A 1 156 ? -24.784 0.126 38.394 1.00 84.19 156 ASP A O 1
ATOM 1221 N N . GLU A 1 157 ? -22.770 1.059 38.091 1.00 83.50 157 GLU A N 1
ATOM 1222 C CA . GLU A 1 157 ? -22.699 1.646 39.447 1.00 83.50 157 GLU A CA 1
ATOM 1223 C C . GLU A 1 157 ? -23.876 2.599 39.724 1.00 83.50 157 GLU A C 1
ATOM 1225 O O . GLU A 1 157 ? -24.362 2.711 40.852 1.00 83.50 157 GLU A O 1
ATOM 1230 N N . ARG A 1 158 ? -24.337 3.336 38.708 1.00 84.38 158 ARG A N 1
ATOM 1231 C CA . ARG A 1 158 ? -25.476 4.247 38.845 1.00 84.38 158 ARG A CA 1
ATOM 1232 C C . ARG A 1 158 ? -26.799 3.489 38.941 1.00 84.38 158 ARG A C 1
ATOM 1234 O O . ARG A 1 158 ? -27.662 3.937 39.698 1.00 84.38 158 ARG A O 1
ATOM 1241 N N . ALA A 1 159 ? -26.959 2.402 38.190 1.00 84.00 159 ALA A N 1
ATOM 1242 C CA . ALA A 1 159 ? -28.140 1.549 38.236 1.00 84.00 159 ALA A CA 1
ATOM 1243 C C . ALA A 1 159 ? -28.288 0.884 39.614 1.00 84.00 159 ALA A C 1
ATOM 1245 O O . ALA A 1 159 ? -29.345 1.011 40.224 1.00 84.00 159 ALA A O 1
ATOM 1246 N N . GLU A 1 160 ? -27.209 0.326 40.174 1.00 81.31 160 GLU A N 1
ATOM 1247 C CA . GLU A 1 160 ? -27.208 -0.276 41.521 1.00 81.31 160 GLU A CA 1
ATOM 1248 C C . GLU A 1 160 ? -27.571 0.751 42.618 1.00 81.31 160 GLU A C 1
ATOM 1250 O O . GLU A 1 160 ? -28.331 0.482 43.556 1.00 81.31 160 GLU A O 1
ATOM 1255 N N . VAL A 1 161 ? -27.072 1.988 42.502 1.00 81.12 161 VAL A N 1
ATOM 1256 C CA . VAL A 1 161 ? -27.443 3.075 43.427 1.00 81.12 161 VAL A CA 1
ATOM 1257 C C . VAL A 1 161 ? -28.912 3.480 43.269 1.00 81.12 161 VAL A C 1
ATOM 1259 O O . VAL A 1 161 ? -29.556 3.831 44.255 1.00 81.12 161 VAL A O 1
ATOM 1262 N N . GLN A 1 162 ? -29.451 3.467 42.050 1.00 79.38 162 GLN A N 1
ATOM 1263 C CA . GLN A 1 162 ? -30.861 3.779 41.828 1.00 79.38 162 GLN A CA 1
ATOM 1264 C C . GLN A 1 162 ? -31.772 2.681 42.389 1.00 79.38 162 GLN A C 1
ATOM 1266 O O . GLN A 1 162 ? -32.729 3.005 43.088 1.00 79.38 162 GLN A O 1
ATOM 1271 N N . GLU A 1 163 ? -31.436 1.412 42.164 1.00 78.56 163 GLU A N 1
ATOM 1272 C CA . GLU A 1 163 ? -32.165 0.264 42.711 1.00 78.56 163 GLU A CA 1
ATOM 1273 C C . GLU A 1 163 ? -32.182 0.297 44.247 1.00 78.56 163 GLU A C 1
ATOM 1275 O O . GLU A 1 163 ? -33.233 0.179 44.875 1.00 78.56 163 GLU A O 1
ATOM 1280 N N . SER A 1 164 ? -31.034 0.560 44.878 1.00 72.12 164 SER A N 1
ATOM 1281 C CA . SER A 1 164 ? -30.962 0.664 46.343 1.00 72.12 164 SER A CA 1
ATOM 1282 C C . SER A 1 164 ? -31.762 1.836 46.930 1.00 72.12 164 SER A C 1
ATOM 1284 O O . SER A 1 164 ? -32.242 1.724 48.057 1.00 72.12 164 SER A O 1
ATOM 1286 N N . LEU A 1 165 ? -31.950 2.934 46.188 1.00 73.31 165 LEU A N 1
ATOM 1287 C CA . LEU A 1 165 ? -32.821 4.045 46.597 1.00 73.31 165 LEU A CA 1
ATOM 1288 C C . LEU A 1 165 ? -34.310 3.712 46.429 1.00 73.31 165 LEU A C 1
ATOM 1290 O O . LEU A 1 165 ? -35.099 4.053 47.307 1.00 73.31 165 LEU A O 1
ATOM 1294 N N . GLU A 1 166 ? -34.695 3.030 45.349 1.00 70.50 166 GLU A N 1
ATOM 1295 C CA . GLU A 1 166 ? -36.085 2.595 45.136 1.00 70.50 166 GLU A CA 1
ATOM 1296 C C . GLU A 1 166 ? -36.530 1.578 46.204 1.00 70.50 166 GLU A C 1
ATOM 1298 O O . GLU A 1 166 ? -37.651 1.667 46.702 1.00 70.50 166 GLU A O 1
ATOM 1303 N N . ILE A 1 167 ? -35.632 0.695 46.661 1.00 61.25 167 ILE A N 1
ATOM 1304 C CA . ILE A 1 167 ? -35.908 -0.257 47.755 1.00 61.25 167 ILE A CA 1
ATOM 1305 C C . ILE A 1 167 ? -36.069 0.448 49.120 1.00 61.25 167 ILE A C 1
ATOM 1307 O O . ILE A 1 167 ? -36.832 -0.021 49.967 1.00 61.25 167 ILE A O 1
ATOM 1311 N N . GLU A 1 168 ? -35.382 1.572 49.368 1.00 56.72 168 GLU A N 1
ATOM 1312 C CA . GLU A 1 168 ? -35.543 2.346 50.615 1.00 56.72 168 GLU A CA 1
ATOM 1313 C C . GLU A 1 168 ? -36.836 3.187 50.649 1.00 56.72 168 GLU A C 1
ATOM 1315 O O . GLU A 1 168 ? -37.338 3.477 51.740 1.00 56.72 168 GLU A O 1
ATOM 1320 N N . ASP A 1 169 ? -37.410 3.541 49.494 1.00 54.59 169 ASP A N 1
ATOM 1321 C CA . ASP A 1 169 ? -38.645 4.335 49.394 1.00 54.59 169 ASP A CA 1
ATOM 1322 C C . ASP A 1 169 ? -39.943 3.485 49.460 1.00 54.59 169 ASP A C 1
ATOM 1324 O O . ASP A 1 169 ? -41.027 4.041 49.662 1.00 54.59 169 ASP A O 1
ATOM 1328 N N . GLU A 1 170 ? -39.869 2.147 49.393 1.00 54.41 170 GLU A N 1
ATOM 1329 C CA . GLU A 1 170 ? -41.037 1.249 49.540 1.00 54.41 170 GLU A CA 1
ATOM 1330 C C . GLU A 1 170 ? -41.484 0.986 51.004 1.00 54.41 170 GLU A C 1
ATOM 1332 O O . GLU A 1 170 ? -42.524 0.364 51.229 1.00 54.41 170 GLU A O 1
ATOM 1337 N N . GLU A 1 171 ? -40.790 1.507 52.028 1.00 48.25 171 GLU A N 1
ATOM 1338 C CA . GLU A 1 171 ? -41.212 1.411 53.447 1.00 48.25 171 GLU A CA 1
ATOM 1339 C C . GLU A 1 171 ? -41.976 2.651 53.979 1.00 48.25 171 GLU A C 1
ATOM 1341 O O . GLU A 1 171 ? -41.960 2.933 55.182 1.00 48.25 171 GLU A O 1
ATOM 1346 N N . SER A 1 172 ? -42.697 3.404 53.135 1.00 41.09 172 SER A N 1
ATOM 1347 C CA . SER A 1 172 ? -43.563 4.490 53.631 1.00 41.09 172 SER A CA 1
ATOM 1348 C C . SER A 1 172 ? -44.913 4.644 52.913 1.00 41.09 172 SER A C 1
ATOM 1350 O O . SER A 1 172 ? -45.073 5.456 52.008 1.00 41.09 172 SER A O 1
ATOM 1352 N N . ASP A 1 173 ? -45.902 4.000 53.537 1.00 37.56 173 ASP A N 1
ATOM 1353 C CA . ASP A 1 173 ? -47.320 4.363 53.693 1.00 37.56 173 ASP A CA 1
ATOM 1354 C C . ASP A 1 173 ? -48.375 4.068 52.596 1.00 37.56 173 ASP A C 1
ATOM 1356 O O . ASP A 1 173 ? -48.338 4.497 51.447 1.00 37.56 173 ASP A O 1
ATOM 1360 N N . GLU A 1 174 ? -49.393 3.367 53.109 1.00 41.91 174 GLU A N 1
ATOM 1361 C CA . GLU A 1 174 ? -50.687 2.903 52.607 1.00 41.91 174 GLU A CA 1
ATOM 1362 C C . GLU A 1 174 ? -51.662 3.958 52.011 1.00 41.91 174 GLU A C 1
ATOM 1364 O O . GLU A 1 174 ? -51.802 5.075 52.504 1.00 41.91 174 GLU A O 1
ATOM 1369 N N . GLU A 1 175 ? -52.469 3.458 51.056 1.00 38.00 175 GLU A N 1
ATOM 1370 C CA . GLU A 1 175 ? -53.871 3.791 50.700 1.00 38.00 175 GLU A CA 1
ATOM 1371 C C . GLU A 1 175 ? -54.242 5.151 50.056 1.00 38.00 175 GLU A C 1
ATOM 1373 O O . GLU A 1 175 ? -54.263 6.191 50.707 1.00 38.00 175 GLU A O 1
ATOM 1378 N N . THR A 1 176 ? -54.783 5.124 48.818 1.00 32.06 176 THR A N 1
ATOM 1379 C CA . THR A 1 176 ? -56.237 5.324 48.540 1.00 32.06 176 THR A CA 1
ATOM 1380 C C . THR A 1 176 ? -56.648 5.179 47.051 1.00 32.06 176 THR A C 1
ATOM 1382 O O . THR A 1 176 ? -56.005 5.705 46.151 1.00 32.06 176 THR A O 1
ATOM 1385 N N . GLN A 1 177 ? -57.773 4.469 46.862 1.00 35.38 177 GLN A N 1
ATOM 1386 C CA . GLN A 1 177 ? -58.791 4.441 45.776 1.00 35.38 177 GLN A CA 1
ATOM 1387 C C . GLN A 1 177 ? -59.153 5.832 45.177 1.00 35.38 177 GLN A C 1
ATOM 1389 O O . GLN A 1 177 ? -58.945 6.831 45.857 1.00 35.38 177 GLN A O 1
ATOM 1394 N N . ASP A 1 178 ? -59.770 6.060 44.004 1.00 35.38 178 ASP A N 1
ATOM 1395 C CA . ASP A 1 178 ? -60.601 5.290 43.052 1.00 35.38 178 ASP A CA 1
ATOM 1396 C C . ASP A 1 178 ? -60.866 6.163 41.776 1.00 35.38 178 ASP A C 1
ATOM 1398 O O . ASP A 1 178 ? -60.619 7.372 41.787 1.00 35.38 178 ASP A O 1
ATOM 1402 N N . GLU A 1 179 ? -61.510 5.544 40.771 1.00 37.25 179 GLU A N 1
ATOM 1403 C CA . GLU A 1 179 ? -62.374 6.087 39.684 1.00 37.25 179 GLU A CA 1
ATOM 1404 C C . GLU A 1 179 ? -61.795 6.485 38.297 1.00 37.25 179 GLU A C 1
ATOM 1406 O O . GLU A 1 179 ? -61.330 7.600 38.068 1.00 37.25 179 GLU A O 1
ATOM 1411 N N . ALA A 1 180 ? -61.943 5.534 37.360 1.00 35.22 180 ALA A N 1
ATOM 1412 C CA . ALA A 1 180 ? -62.717 5.570 36.098 1.00 35.22 180 ALA A CA 1
ATOM 1413 C C . ALA A 1 180 ? -62.706 6.802 35.157 1.00 35.22 180 ALA A C 1
ATOM 1415 O O . ALA A 1 180 ? -63.169 7.879 35.520 1.00 35.22 180 ALA A O 1
ATOM 1416 N N . ASP A 1 181 ? -62.379 6.564 33.875 1.00 32.78 181 ASP A N 1
ATOM 1417 C CA . ASP A 1 181 ? -63.345 6.746 32.771 1.00 32.78 181 ASP A CA 1
ATOM 1418 C C . ASP A 1 181 ? -62.911 6.004 31.480 1.00 32.78 181 ASP A C 1
ATOM 1420 O O . ASP A 1 181 ? -61.738 5.998 31.099 1.00 32.78 181 ASP A O 1
ATOM 1424 N N . GLU A 1 182 ? -63.907 5.366 30.860 1.00 38.81 182 GLU A N 1
ATOM 1425 C CA . GLU A 1 182 ? -63.970 4.632 29.578 1.00 38.81 182 GLU A CA 1
ATOM 1426 C C . GLU A 1 182 ? -63.792 5.634 28.386 1.00 38.81 182 GLU A C 1
ATOM 1428 O O . GLU A 1 182 ? -63.939 6.838 28.577 1.00 38.81 182 GLU A O 1
ATOM 1433 N N . ASP A 1 183 ? -63.439 5.329 27.126 1.00 35.03 183 ASP A N 1
ATOM 1434 C CA . ASP A 1 183 ? -64.035 4.357 26.201 1.00 35.03 183 ASP A CA 1
ATOM 1435 C C . ASP A 1 183 ? -63.360 4.402 24.790 1.00 35.03 183 ASP A C 1
ATOM 1437 O O . ASP A 1 183 ? -62.931 5.461 24.326 1.00 35.03 183 ASP A O 1
ATOM 1441 N N . GLU A 1 184 ? -63.375 3.240 24.119 1.00 37.69 184 GLU A N 1
ATOM 1442 C CA . GLU A 1 184 ? -63.567 2.923 22.676 1.00 37.69 184 GLU A CA 1
ATOM 1443 C C . GLU A 1 184 ? -62.722 3.500 21.500 1.00 37.69 184 GLU A C 1
ATOM 1445 O O . GLU A 1 184 ? -62.826 4.661 21.101 1.00 37.69 184 GLU A O 1
ATOM 1450 N N . SER A 1 185 ? -62.037 2.605 20.761 1.00 36.66 185 SER A N 1
ATOM 1451 C CA . SER A 1 185 ? -62.448 2.077 19.421 1.00 36.66 185 SER A CA 1
ATOM 1452 C C . SER A 1 185 ? -61.348 1.151 18.832 1.00 36.66 185 SER A C 1
ATOM 1454 O O . SER A 1 185 ? -60.194 1.560 18.749 1.00 36.66 185 SER A O 1
ATOM 1456 N N . ASP A 1 186 ? -61.587 -0.165 18.684 1.00 35.03 186 ASP A N 1
ATOM 1457 C CA . ASP A 1 186 ? -62.112 -0.906 17.499 1.00 35.03 186 ASP A CA 1
ATOM 1458 C C . ASP A 1 186 ? -61.212 -0.816 16.238 1.00 35.03 186 ASP A C 1
ATOM 1460 O O . ASP A 1 186 ? -60.832 0.276 15.834 1.00 35.03 186 ASP A O 1
ATOM 1464 N N . ASP A 1 187 ? -60.915 -1.842 15.434 1.00 35.16 187 ASP A N 1
ATOM 1465 C CA . ASP A 1 187 ? -60.971 -3.308 15.499 1.00 35.16 187 ASP A CA 1
ATOM 1466 C C . ASP A 1 187 ? -60.320 -3.825 14.178 1.00 35.16 187 ASP A C 1
ATOM 1468 O O . ASP A 1 187 ? -60.470 -3.190 13.132 1.00 35.16 187 ASP A O 1
ATOM 1472 N N . MET A 1 188 ? -59.601 -4.952 14.249 1.00 39.16 188 MET A N 1
ATOM 1473 C CA . MET A 1 188 ? -59.311 -6.010 13.241 1.00 39.16 188 MET A CA 1
ATOM 1474 C C . MET A 1 188 ? -59.130 -5.746 11.717 1.00 39.16 188 MET A C 1
ATOM 1476 O O . MET A 1 188 ? -60.037 -5.252 11.056 1.00 39.16 188 MET A O 1
ATOM 1480 N N . VAL A 1 189 ? -58.021 -6.264 11.140 1.00 34.47 189 VAL A N 1
ATOM 1481 C CA . VAL A 1 189 ? -57.859 -7.422 10.185 1.00 34.47 189 VAL A CA 1
ATOM 1482 C C . VAL A 1 189 ? -56.516 -7.279 9.422 1.00 34.47 189 VAL A C 1
ATOM 1484 O O . VAL A 1 189 ? -56.258 -6.222 8.856 1.00 34.47 189 VAL A O 1
ATOM 1487 N N . ASP A 1 190 ? -55.519 -8.163 9.526 1.00 35.88 190 ASP A N 1
ATOM 1488 C CA . ASP A 1 190 ? -55.367 -9.593 9.165 1.00 35.88 190 ASP A CA 1
ATOM 1489 C C . ASP A 1 190 ? -55.096 -9.890 7.668 1.00 35.88 190 ASP A C 1
ATOM 1491 O O . ASP A 1 190 ? -55.791 -9.390 6.781 1.00 35.88 190 ASP A O 1
ATOM 1495 N N . ASP A 1 191 ? -54.113 -10.779 7.480 1.00 34.38 191 ASP A N 1
ATOM 1496 C CA . ASP A 1 191 ? -53.881 -11.740 6.386 1.00 34.38 191 ASP A CA 1
ATOM 1497 C C . ASP A 1 191 ? -52.778 -11.494 5.318 1.00 34.38 191 ASP A C 1
ATOM 1499 O O . ASP A 1 191 ? -52.955 -10.813 4.305 1.00 34.38 191 ASP A O 1
ATOM 1503 N N . GLU A 1 192 ? -51.631 -12.120 5.617 1.00 39.97 192 GLU A N 1
ATOM 1504 C CA . GLU A 1 192 ? -50.792 -13.047 4.825 1.00 39.97 192 GLU A CA 1
ATOM 1505 C C . GLU A 1 192 ? -50.318 -12.745 3.387 1.00 39.97 192 GLU A C 1
ATOM 1507 O O . GLU A 1 192 ? -51.082 -12.506 2.450 1.00 39.97 192 GLU A O 1
ATOM 1512 N N . SER A 1 193 ? -49.001 -12.917 3.175 1.00 34.84 193 SER A N 1
ATOM 1513 C CA . SER A 1 193 ? -48.458 -13.791 2.110 1.00 34.84 193 SER A CA 1
ATOM 1514 C C . SER A 1 193 ? -46.938 -14.037 2.235 1.00 34.84 193 SER A C 1
ATOM 1516 O O . SER A 1 193 ? -46.125 -13.158 1.956 1.00 34.84 193 SER A O 1
ATOM 1518 N N . ASP A 1 194 ? -46.620 -15.282 2.600 1.00 38.69 194 ASP A N 1
ATOM 1519 C CA . ASP A 1 194 ? -45.681 -16.228 1.970 1.00 38.69 194 ASP A CA 1
ATOM 1520 C C . ASP A 1 194 ? -44.162 -15.962 1.904 1.00 38.69 194 ASP A C 1
ATOM 1522 O O . ASP A 1 194 ? -43.628 -15.332 0.988 1.00 38.69 194 ASP A O 1
ATOM 1526 N N . GLU A 1 195 ? -43.482 -16.620 2.851 1.00 41.44 195 GLU A N 1
ATOM 1527 C CA . GLU A 1 195 ? -42.360 -17.563 2.689 1.00 41.44 195 GLU A CA 1
ATOM 1528 C C . GLU A 1 195 ? -41.575 -17.567 1.361 1.00 41.44 195 GLU A C 1
ATOM 1530 O O . GLU A 1 195 ? -42.033 -18.060 0.326 1.00 41.44 195 GLU A O 1
ATOM 1535 N N . ILE A 1 196 ? -40.284 -17.231 1.461 1.00 38.84 196 ILE A N 1
ATOM 1536 C CA . ILE A 1 196 ? -39.223 -17.968 0.764 1.00 38.84 196 ILE A CA 1
ATOM 1537 C C . ILE A 1 196 ? -38.146 -18.280 1.803 1.00 38.84 196 ILE A C 1
ATOM 1539 O O . ILE A 1 196 ? -37.442 -17.383 2.257 1.00 38.84 196 ILE A O 1
ATOM 1543 N N . GLY A 1 197 ? -38.077 -19.554 2.193 1.00 36.16 197 GLY A N 1
ATOM 1544 C CA . GLY A 1 197 ? -37.045 -20.087 3.069 1.00 36.16 197 GLY A CA 1
ATOM 1545 C C . GLY A 1 197 ? -35.702 -20.202 2.357 1.00 36.16 197 GLY A C 1
ATOM 1546 O O . GLY A 1 197 ? -35.620 -20.771 1.267 1.00 36.16 197 GLY A O 1
ATOM 1547 N N . ASP A 1 198 ? -34.668 -19.701 3.021 1.00 34.91 198 ASP A N 1
ATOM 1548 C CA . ASP A 1 198 ? -33.293 -20.133 2.832 1.00 34.91 198 ASP A CA 1
ATOM 1549 C C . ASP A 1 198 ? -32.884 -20.864 4.120 1.00 34.91 198 ASP A C 1
ATOM 1551 O O . ASP A 1 198 ? -32.829 -20.283 5.200 1.00 34.91 198 ASP A O 1
ATOM 1555 N N . GLU A 1 199 ? -32.685 -22.178 3.990 1.00 42.66 199 GLU A N 1
ATOM 1556 C CA . GLU A 1 199 ? -32.085 -23.056 4.994 1.00 42.66 199 GLU A CA 1
ATOM 1557 C C . GLU A 1 199 ? -30.608 -22.664 5.191 1.00 42.66 199 GLU A C 1
ATOM 1559 O O . GLU A 1 199 ? -29.720 -23.229 4.557 1.00 42.66 199 GLU A O 1
ATOM 1564 N N . ASP A 1 200 ? -30.339 -21.714 6.077 1.00 38.69 200 ASP A N 1
ATOM 1565 C CA . ASP A 1 200 ? -29.184 -21.786 6.969 1.00 38.69 200 ASP A CA 1
ATOM 1566 C C . ASP A 1 200 ? -29.793 -21.786 8.367 1.00 38.69 200 ASP A C 1
ATOM 1568 O O . ASP A 1 200 ? -30.490 -20.850 8.748 1.00 38.69 200 ASP A O 1
ATOM 1572 N N . SER A 1 201 ? -29.644 -22.892 9.090 1.00 42.34 201 SER A N 1
ATOM 1573 C CA . SER A 1 201 ? -30.118 -23.030 10.463 1.00 42.34 201 SER A CA 1
ATOM 1574 C C . SER A 1 201 ? -29.320 -22.089 11.366 1.00 42.34 201 SER A C 1
ATOM 1576 O O . SER A 1 201 ? -28.360 -22.503 12.015 1.00 42.34 201 SER A O 1
ATOM 1578 N N . GLU A 1 202 ? -29.699 -20.813 11.362 1.00 50.28 202 GLU A N 1
ATOM 1579 C CA . GLU A 1 202 ? -29.621 -19.945 12.526 1.00 50.28 202 GLU A CA 1
ATOM 1580 C C . GLU A 1 202 ? -30.556 -20.595 13.549 1.00 50.28 202 GLU A C 1
ATOM 1582 O O . GLU A 1 202 ? -31.769 -20.405 13.499 1.00 50.28 202 GLU A O 1
ATOM 1587 N N . GLU A 1 203 ? -30.027 -21.507 14.371 1.00 56.12 203 GLU A N 1
ATOM 1588 C CA . GLU A 1 203 ? -30.755 -21.955 15.556 1.00 56.12 203 GLU A CA 1
ATOM 1589 C C . GLU A 1 203 ? -31.023 -20.697 16.383 1.00 56.12 203 GLU A C 1
ATOM 1591 O O . GLU A 1 203 ? -30.114 -20.125 16.979 1.00 56.12 203 GLU A O 1
ATOM 1596 N N . GLU A 1 204 ? -32.260 -20.210 16.289 1.00 62.97 204 GLU A N 1
ATOM 1597 C CA . GLU A 1 204 ? -32.764 -19.064 17.027 1.00 62.97 204 GLU A CA 1
ATOM 1598 C C . GLU A 1 204 ? -32.574 -19.377 18.510 1.00 62.97 204 GLU A C 1
ATOM 1600 O O . GLU A 1 204 ? -33.125 -20.346 19.039 1.00 62.97 204 GLU A O 1
ATOM 1605 N N . PHE A 1 205 ? -31.674 -18.634 19.151 1.00 75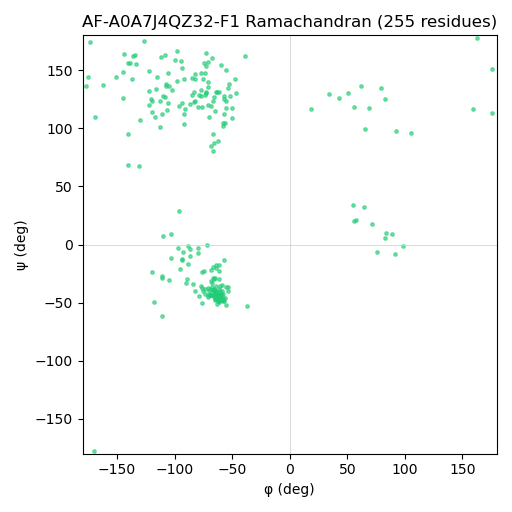.44 205 PHE A N 1
ATOM 1606 C CA . PHE A 1 205 ? -31.385 -18.825 20.559 1.00 75.44 205 PHE A CA 1
ATOM 1607 C C . PHE A 1 205 ? -32.597 -18.352 21.357 1.00 75.44 205 PHE A C 1
ATOM 1609 O O . PHE A 1 205 ? -32.871 -17.160 21.427 1.00 75.44 205 PHE A O 1
ATOM 1616 N N . ASP A 1 206 ? -33.315 -19.293 21.961 1.00 83.19 206 ASP A N 1
ATOM 1617 C CA . ASP A 1 206 ? -34.432 -19.008 22.859 1.00 83.19 206 ASP A CA 1
ATOM 1618 C C . ASP A 1 206 ? -33.973 -18.981 24.323 1.00 83.19 206 ASP A C 1
ATOM 1620 O O . ASP A 1 206 ? -32.984 -19.621 24.699 1.00 83.19 206 ASP A O 1
ATOM 1624 N N . ILE A 1 207 ? -34.746 -18.309 25.181 1.00 84.56 207 ILE A N 1
ATOM 1625 C CA . ILE A 1 207 ? -34.575 -18.380 26.639 1.00 84.56 207 ILE A CA 1
ATOM 1626 C C . ILE A 1 207 ? -34.683 -19.851 27.072 1.00 84.56 207 ILE A C 1
ATOM 1628 O O . ILE A 1 207 ? -35.667 -20.534 26.779 1.00 84.56 207 ILE A O 1
ATOM 1632 N N . GLY A 1 208 ? -33.664 -20.344 27.775 1.00 81.00 208 GLY A N 1
ATOM 1633 C CA . GLY A 1 208 ? -33.496 -21.754 28.131 1.00 81.00 208 GLY A CA 1
ATOM 1634 C C . GLY A 1 208 ? -32.550 -22.544 27.218 1.00 81.00 208 GLY A C 1
ATOM 1635 O O . GLY A 1 208 ? -32.335 -23.731 27.471 1.00 81.00 208 GLY A O 1
ATOM 1636 N N . SER A 1 209 ? -31.980 -21.926 26.179 1.00 86.88 209 SER A N 1
ATOM 1637 C CA . SER A 1 209 ? -30.960 -22.552 25.326 1.00 86.88 209 SER A CA 1
ATOM 1638 C C . SER A 1 209 ? -29.602 -22.605 26.026 1.00 86.88 209 SER A C 1
ATOM 1640 O O . SER A 1 209 ? -29.227 -21.670 26.733 1.00 86.88 209 SER A O 1
ATOM 1642 N N . TYR A 1 210 ? -28.860 -23.694 25.813 1.00 87.06 210 TYR A N 1
ATOM 1643 C CA . TYR A 1 210 ? -27.497 -23.844 26.323 1.00 87.06 210 TYR A CA 1
ATOM 1644 C C . TYR A 1 210 ? -26.496 -23.245 25.339 1.00 87.06 210 TYR A C 1
ATOM 1646 O O . TYR A 1 210 ? -26.433 -23.672 24.183 1.00 87.06 210 TYR A O 1
ATOM 1654 N N . VAL A 1 211 ? -25.718 -22.269 25.796 1.00 88.75 211 VAL A N 1
ATOM 1655 C CA . VAL A 1 211 ? -24.792 -21.505 24.957 1.00 88.75 211 VAL A CA 1
ATOM 1656 C C . VAL A 1 211 ? -23.462 -21.271 25.664 1.00 88.75 211 VAL A C 1
ATOM 1658 O O . VAL A 1 211 ? -23.364 -21.293 26.891 1.00 88.75 211 VAL A O 1
ATOM 1661 N N . GLY A 1 212 ? -22.423 -21.055 24.863 1.00 88.31 212 GLY A N 1
ATOM 1662 C CA . GLY A 1 212 ? -21.141 -20.528 25.305 1.00 88.31 212 GLY A CA 1
ATOM 1663 C C . GLY A 1 212 ? -21.057 -19.026 25.038 1.00 88.31 212 GLY A C 1
ATOM 1664 O O . GLY A 1 212 ? -21.497 -18.567 23.985 1.00 88.31 212 GLY A O 1
ATOM 1665 N N . LEU A 1 213 ? -20.476 -18.273 25.967 1.00 87.62 213 LEU A N 1
ATOM 1666 C CA . LEU A 1 213 ? -20.137 -16.856 25.844 1.00 87.62 213 LEU A CA 1
ATOM 1667 C C . LEU A 1 213 ? -18.627 -16.674 26.029 1.00 87.62 213 LEU A C 1
ATOM 1669 O O . LEU A 1 213 ? -18.073 -17.078 27.049 1.00 87.62 213 LEU A O 1
ATOM 1673 N N . GLU A 1 214 ? -17.956 -16.047 25.060 1.00 83.00 214 GLU A N 1
ATOM 1674 C CA . GLU A 1 214 ? -16.526 -15.718 25.170 1.00 83.00 214 GLU A CA 1
ATOM 1675 C C . GLU A 1 214 ? -16.352 -14.307 25.747 1.00 83.00 214 GLU A C 1
ATOM 1677 O O . GLU A 1 214 ? -16.495 -13.317 25.032 1.00 83.00 214 GLU A O 1
ATOM 1682 N N . ILE A 1 215 ? -15.979 -14.205 27.024 1.00 79.00 215 ILE A N 1
ATOM 1683 C CA . ILE A 1 215 ? -15.755 -12.924 27.708 1.00 79.00 215 ILE A CA 1
ATOM 1684 C C . ILE A 1 215 ? -14.270 -12.789 28.028 1.00 79.00 215 ILE A C 1
ATOM 1686 O O . ILE A 1 215 ? -13.673 -13.635 28.684 1.00 79.00 215 ILE A O 1
ATOM 1690 N N . ASP A 1 216 ? -13.646 -11.707 27.554 1.00 76.81 216 ASP A N 1
ATOM 1691 C CA . ASP A 1 216 ? -12.219 -11.416 27.773 1.00 76.81 216 ASP A CA 1
ATOM 1692 C C . ASP A 1 216 ? -11.250 -12.545 27.310 1.00 76.81 216 ASP A C 1
ATOM 1694 O O . ASP A 1 216 ? -10.068 -12.549 27.666 1.00 76.81 216 ASP A O 1
ATOM 1698 N N . GLY A 1 217 ? -11.712 -13.438 26.421 1.00 73.25 217 GLY A N 1
ATOM 1699 C CA . GLY A 1 217 ? -10.950 -14.571 25.877 1.00 73.25 217 GLY A CA 1
ATOM 1700 C C . GLY A 1 217 ? -11.040 -15.862 26.697 1.00 73.25 217 GLY A C 1
ATOM 1701 O O . GLY A 1 217 ? -10.292 -16.798 26.403 1.00 73.25 217 GLY A O 1
ATOM 1702 N N . ASP A 1 218 ? -11.919 -15.893 27.699 1.00 77.50 218 ASP A N 1
ATOM 1703 C CA . ASP A 1 218 ? -12.314 -17.084 28.444 1.00 77.50 218 ASP A CA 1
ATOM 1704 C C . ASP A 1 218 ? -13.751 -17.479 28.045 1.00 77.50 218 ASP A C 1
ATOM 1706 O O . ASP A 1 218 ? -14.620 -16.618 27.888 1.00 77.50 218 ASP A O 1
ATOM 1710 N N . ASP A 1 219 ? -13.986 -18.780 27.861 1.00 87.31 219 ASP A N 1
ATOM 1711 C CA . ASP A 1 219 ? -15.288 -19.318 27.456 1.00 87.31 219 ASP A CA 1
ATOM 1712 C C . ASP A 1 219 ? -16.100 -19.714 28.696 1.00 87.31 219 ASP A C 1
ATOM 1714 O O . ASP A 1 219 ? -15.675 -20.573 29.476 1.00 87.31 219 ASP A O 1
ATOM 1718 N N . TYR A 1 220 ? -17.279 -19.120 28.844 1.00 86.06 220 TYR A N 1
ATOM 1719 C CA . TYR A 1 220 ? -18.254 -19.410 29.892 1.00 86.06 220 TYR A CA 1
ATOM 1720 C C . TYR A 1 220 ? -19.434 -20.160 29.288 1.00 86.06 220 TYR A C 1
ATOM 1722 O O . TYR A 1 220 ? -19.908 -19.787 28.220 1.00 86.06 220 TYR A O 1
ATOM 1730 N N . TYR A 1 221 ? -19.919 -21.206 29.951 1.00 90.00 221 TYR A N 1
ATOM 1731 C CA . TYR A 1 221 ? -20.996 -22.045 29.422 1.00 90.00 221 TYR A CA 1
ATOM 1732 C C . TYR A 1 221 ? -22.177 -22.061 30.381 1.00 90.00 221 TYR A C 1
ATOM 1734 O O . TYR A 1 221 ? -22.007 -22.286 31.582 1.00 90.00 221 TYR A O 1
ATOM 1742 N N . GLY A 1 222 ? -23.373 -21.849 29.846 1.00 89.12 222 GLY A N 1
ATOM 1743 C CA . GLY A 1 222 ? -24.556 -21.695 30.673 1.00 89.12 222 GLY A CA 1
ATOM 1744 C C . GLY A 1 222 ? -25.856 -21.703 29.891 1.00 89.12 222 GLY A C 1
ATOM 1745 O O . GLY A 1 222 ? -25.885 -21.878 28.671 1.00 89.12 222 GLY A O 1
ATOM 1746 N N . THR A 1 223 ? -26.950 -21.519 30.619 1.00 90.44 223 THR A N 1
ATOM 1747 C CA . THR A 1 223 ? -28.301 -21.462 30.051 1.00 90.44 223 THR A CA 1
ATOM 1748 C C . THR A 1 223 ? -28.776 -20.017 29.966 1.00 90.44 223 THR A C 1
ATOM 1750 O O . THR A 1 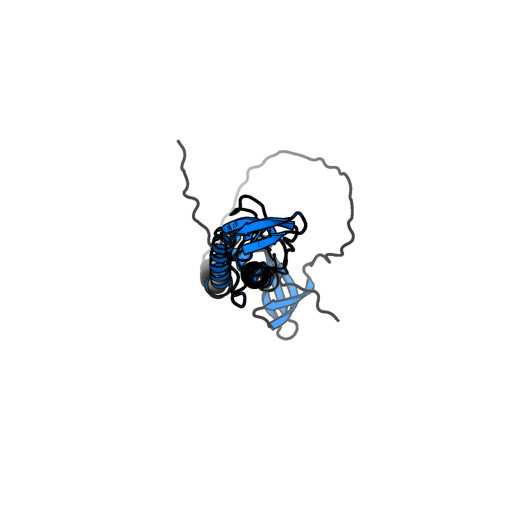223 ? -28.671 -19.287 30.947 1.00 90.44 223 THR A O 1
ATOM 1753 N N . ILE A 1 224 ? -29.328 -19.603 28.823 1.00 90.12 224 ILE A N 1
ATOM 1754 C CA . ILE A 1 224 ? -29.876 -18.249 28.646 1.00 90.12 224 ILE A CA 1
ATOM 1755 C C . ILE A 1 224 ? -31.092 -18.046 29.551 1.00 90.12 224 ILE A C 1
ATOM 1757 O O . ILE A 1 224 ? -32.050 -18.818 29.472 1.00 90.12 224 ILE A O 1
ATOM 1761 N N . ILE A 1 225 ? -31.085 -16.984 30.356 1.00 90.44 225 ILE A N 1
ATOM 1762 C CA . ILE A 1 225 ? -32.200 -16.611 31.239 1.00 90.44 225 ILE A CA 1
ATOM 1763 C C . ILE A 1 225 ? -32.909 -15.323 30.803 1.00 90.44 225 ILE A C 1
ATOM 1765 O O . ILE A 1 225 ? -34.109 -15.196 31.043 1.00 90.44 225 ILE A O 1
ATOM 1769 N N . GLU A 1 226 ? -32.216 -14.410 30.115 1.00 85.62 226 GLU A N 1
ATOM 1770 C CA . GLU A 1 226 ? -32.777 -13.128 29.672 1.00 85.62 226 GLU A CA 1
ATOM 1771 C C . GLU A 1 226 ? -32.114 -12.619 28.384 1.00 85.62 226 GLU A C 1
ATOM 1773 O O . GLU A 1 226 ? -30.905 -12.781 28.189 1.00 85.62 226 GLU A O 1
ATOM 1778 N N . PHE A 1 227 ? -32.920 -11.981 27.529 1.00 89.69 227 PHE A N 1
ATOM 1779 C CA . PHE A 1 227 ? -32.474 -11.222 26.364 1.00 89.69 227 PHE A CA 1
ATOM 1780 C C . PHE A 1 227 ? -32.828 -9.752 26.528 1.00 89.69 227 PHE A C 1
ATOM 1782 O O . PHE A 1 227 ? -33.975 -9.419 26.827 1.00 89.69 227 PHE A O 1
ATOM 1789 N N . ASP A 1 228 ? -31.857 -8.893 26.241 1.00 85.75 228 ASP A N 1
ATOM 1790 C CA . ASP A 1 228 ? -32.084 -7.471 26.035 1.00 85.75 228 ASP A CA 1
ATOM 1791 C C . ASP A 1 228 ? -31.814 -7.139 24.561 1.00 85.75 228 ASP A C 1
ATOM 1793 O O . ASP A 1 228 ? -30.663 -7.035 24.125 1.00 85.75 228 ASP A O 1
ATOM 1797 N N . ASP A 1 229 ? -32.891 -7.011 23.782 1.00 80.75 229 ASP A N 1
ATOM 1798 C CA . ASP A 1 229 ? -32.841 -6.703 22.347 1.00 80.75 229 ASP A CA 1
ATOM 1799 C C . ASP A 1 229 ? -32.483 -5.238 22.058 1.00 80.75 229 ASP A C 1
ATOM 1801 O O . ASP A 1 229 ? -31.994 -4.922 20.968 1.00 80.75 229 ASP A O 1
ATOM 1805 N N . ASP A 1 230 ? -32.707 -4.338 23.019 1.00 75.81 230 ASP A N 1
ATOM 1806 C CA . ASP A 1 230 ? -32.379 -2.920 22.879 1.00 75.81 230 ASP A CA 1
ATOM 1807 C C . ASP A 1 230 ? -30.863 -2.706 23.028 1.00 75.81 230 ASP A C 1
ATOM 1809 O O . ASP A 1 230 ? -30.263 -1.905 22.298 1.00 75.81 230 ASP A O 1
ATOM 1813 N N . GLU A 1 231 ? -30.225 -3.457 23.930 1.00 66.88 231 GLU A N 1
ATOM 1814 C CA . GLU A 1 231 ? -28.775 -3.435 24.156 1.00 66.88 231 GLU A CA 1
ATOM 1815 C C . GLU A 1 231 ? -27.998 -4.500 23.365 1.00 66.88 231 GLU A C 1
ATOM 1817 O O . GLU A 1 231 ? -26.770 -4.410 23.247 1.00 66.88 231 GLU A O 1
ATOM 1822 N N . GLY A 1 232 ? -28.688 -5.491 22.793 1.00 82.94 232 GLY A N 1
ATOM 1823 C CA . GLY A 1 232 ? -28.079 -6.631 22.103 1.00 82.94 232 GLY A CA 1
ATOM 1824 C C . GLY A 1 232 ? -27.262 -7.520 23.044 1.00 82.94 232 GLY A C 1
ATOM 1825 O O . GLY A 1 232 ? -26.230 -8.070 22.641 1.00 82.94 232 GLY A O 1
ATOM 1826 N N . THR A 1 233 ? -27.680 -7.624 24.307 1.00 84.62 233 THR A N 1
ATOM 1827 C CA . THR A 1 233 ? -27.012 -8.424 25.343 1.00 84.62 233 THR A CA 1
ATOM 1828 C C . THR A 1 233 ? -27.862 -9.621 25.761 1.00 84.62 233 THR A C 1
ATOM 1830 O O . THR A 1 233 ? -29.053 -9.715 25.451 1.00 84.62 233 THR A O 1
ATOM 1833 N N . VAL A 1 234 ? -27.205 -10.594 26.382 1.00 89.38 234 VAL A N 1
ATOM 1834 C CA . VAL A 1 234 ? -27.803 -11.832 26.876 1.00 89.38 234 VAL A CA 1
ATOM 1835 C C . VAL A 1 234 ? -27.253 -12.135 28.260 1.00 89.38 234 VAL A C 1
ATOM 1837 O O . VAL A 1 234 ? -26.065 -11.929 28.526 1.00 89.38 234 VAL A O 1
ATOM 1840 N N . VAL A 1 235 ? -28.112 -12.650 29.128 1.00 88.81 235 VAL A N 1
ATOM 1841 C CA . VAL A 1 235 ? -27.730 -13.122 30.458 1.00 88.81 235 VAL A CA 1
ATOM 1842 C C . VAL A 1 235 ? -27.793 -14.644 30.472 1.00 88.81 235 VAL A C 1
ATOM 1844 O O . VAL A 1 235 ? -28.821 -15.226 30.110 1.00 88.81 235 VAL A O 1
ATOM 1847 N N . ILE A 1 236 ? -26.700 -15.291 30.881 1.00 90.81 236 ILE A N 1
ATOM 1848 C CA . ILE A 1 236 ? -26.624 -16.745 31.067 1.00 90.81 236 ILE A CA 1
ATOM 1849 C C . ILE A 1 236 ? -26.380 -17.096 32.535 1.00 90.81 236 ILE A C 1
ATOM 1851 O O . ILE A 1 236 ? -25.635 -16.406 33.225 1.00 90.81 236 ILE A O 1
ATOM 1855 N N . GLU A 1 237 ? -26.968 -18.194 32.999 1.00 90.12 237 GLU A N 1
ATOM 1856 C CA . GLU A 1 237 ? -26.628 -18.830 34.277 1.00 90.12 237 GLU A CA 1
ATOM 1857 C C . GLU A 1 237 ? -25.531 -19.878 34.031 1.00 90.12 237 GLU A C 1
ATOM 1859 O O . GLU A 1 237 ? -25.750 -20.833 33.281 1.00 90.12 237 GLU A O 1
ATOM 1864 N N . GLU A 1 238 ? -24.343 -19.693 34.617 1.00 87.94 238 GLU A N 1
ATOM 1865 C CA . GLU A 1 238 ? -23.193 -20.592 34.438 1.00 87.94 238 GLU A CA 1
ATOM 1866 C C . GLU A 1 238 ? -23.378 -21.929 35.180 1.00 87.94 238 GLU A C 1
ATOM 1868 O O . GLU A 1 238 ? -23.633 -21.966 36.384 1.00 87.94 238 GLU A O 1
ATOM 1873 N N . ASP A 1 239 ? -23.149 -23.054 34.494 1.00 79.94 239 ASP A N 1
ATOM 1874 C CA . ASP A 1 239 ? -23.436 -24.399 35.025 1.00 79.94 239 ASP A CA 1
ATOM 1875 C C . ASP A 1 239 ? -22.553 -24.827 36.220 1.00 79.94 239 ASP A C 1
ATOM 1877 O O . ASP A 1 239 ? -22.969 -25.654 37.041 1.00 79.94 239 ASP A O 1
ATOM 1881 N N . GLU A 1 240 ? -21.311 -24.334 36.322 1.00 75.94 240 GLU A N 1
ATOM 1882 C CA . GLU A 1 240 ? -20.378 -24.747 37.387 1.00 75.94 240 GLU A CA 1
ATOM 1883 C C . GLU A 1 240 ? -20.571 -23.972 38.698 1.00 75.94 240 GLU A C 1
ATOM 1885 O O . GLU A 1 240 ? -20.368 -24.529 39.786 1.00 75.94 240 GLU A O 1
ATOM 1890 N N . THR A 1 241 ? -20.940 -22.697 38.603 1.00 76.44 241 THR A N 1
ATOM 1891 C CA . THR A 1 241 ? -20.988 -21.748 39.726 1.00 76.44 241 THR A CA 1
ATOM 1892 C C . THR A 1 241 ? -22.418 -21.351 40.091 1.00 76.44 241 THR A C 1
ATOM 1894 O O . THR A 1 241 ? -22.688 -21.118 41.272 1.00 76.44 241 THR A O 1
ATOM 1897 N N . GLY A 1 242 ? -23.338 -21.367 39.120 1.00 78.62 242 GLY A N 1
ATOM 1898 C CA . GLY A 1 242 ? -24.671 -20.775 39.223 1.00 78.62 242 GLY A CA 1
ATOM 1899 C C . GLY A 1 242 ? -24.648 -19.245 39.208 1.00 78.62 242 GLY A C 1
ATOM 1900 O O . GLY A 1 242 ? -25.599 -18.632 39.683 1.00 78.62 242 GLY A O 1
ATOM 1901 N N . ASP A 1 243 ? -23.550 -18.634 38.754 1.00 82.38 243 ASP A N 1
ATOM 1902 C CA . ASP A 1 243 ? -23.422 -17.182 38.663 1.00 82.38 243 ASP A CA 1
ATOM 1903 C C . ASP A 1 243 ? -24.075 -16.667 37.364 1.00 82.38 243 ASP A C 1
ATOM 1905 O O . ASP A 1 243 ? -23.987 -17.301 36.308 1.00 82.38 243 ASP A O 1
ATOM 1909 N N . GLU A 1 244 ? -24.728 -15.505 37.444 1.00 87.25 244 GLU A N 1
ATOM 1910 C CA . GLU A 1 244 ? -25.322 -14.822 36.291 1.00 87.25 244 GLU A CA 1
ATOM 1911 C C . GLU A 1 244 ? -24.250 -14.009 35.558 1.00 87.25 244 GLU A C 1
ATOM 1913 O O . GLU A 1 244 ? -23.582 -13.143 36.133 1.00 87.25 244 GLU A O 1
ATOM 1918 N N . ILE A 1 245 ? -24.074 -14.299 34.272 1.00 83.12 245 ILE A N 1
ATOM 1919 C CA . ILE A 1 245 ? -23.045 -13.709 33.423 1.00 83.12 245 ILE A CA 1
ATOM 1920 C C . ILE A 1 245 ? -23.721 -12.978 32.267 1.00 83.12 245 ILE A C 1
ATOM 1922 O O . ILE A 1 245 ? -24.469 -13.569 31.492 1.00 83.12 245 ILE A O 1
ATOM 1926 N N . VAL A 1 246 ? -23.419 -11.685 32.131 1.00 86.00 246 VAL A N 1
ATOM 1927 C CA . VAL A 1 246 ? -23.935 -10.837 31.050 1.00 86.00 246 VAL A CA 1
ATOM 1928 C C . VAL A 1 246 ? -22.908 -10.759 29.923 1.00 86.00 246 VAL A C 1
ATOM 1930 O O . VAL A 1 246 ? -21.796 -10.260 30.120 1.00 86.00 246 VAL A O 1
ATOM 1933 N N . GLY A 1 247 ? -23.293 -11.215 28.735 1.00 85.81 247 GLY A N 1
ATOM 1934 C CA . GLY A 1 247 ? -22.487 -11.174 27.516 1.00 85.81 247 GLY A CA 1
ATOM 1935 C C . GLY A 1 247 ? -23.222 -10.502 26.361 1.00 85.81 247 GLY A C 1
ATOM 1936 O O . GLY A 1 247 ? -24.386 -10.119 26.474 1.00 85.81 247 GLY A O 1
ATOM 1937 N N . TYR A 1 248 ? -22.540 -10.329 25.233 1.00 85.25 248 TYR A N 1
ATOM 1938 C CA . TYR A 1 248 ? -23.190 -9.839 24.020 1.00 85.25 248 TYR A CA 1
ATOM 1939 C C . TYR A 1 248 ? -23.829 -10.989 23.243 1.00 85.25 248 TYR A C 1
ATOM 1941 O O . TYR A 1 248 ? -23.257 -12.076 23.148 1.00 85.25 248 TYR A O 1
ATOM 1949 N N . GLN A 1 249 ? -24.992 -10.745 22.634 1.00 82.62 249 GLN A N 1
ATOM 1950 C CA . GLN A 1 249 ? -25.679 -11.767 21.839 1.00 82.62 249 GLN A CA 1
ATOM 1951 C C . GLN A 1 249 ? -24.832 -12.240 20.644 1.00 82.62 249 GLN A C 1
ATOM 1953 O O . GLN A 1 249 ? -24.919 -13.398 20.245 1.00 82.62 249 GLN A O 1
ATOM 1958 N N . ASP A 1 250 ? -23.969 -11.380 20.088 1.00 84.62 250 ASP A N 1
ATOM 1959 C CA . ASP A 1 250 ? -23.070 -11.730 18.980 1.00 84.62 250 ASP A CA 1
ATOM 1960 C C . ASP A 1 250 ? -21.803 -12.492 19.409 1.00 84.62 250 ASP A C 1
ATOM 1962 O O . ASP A 1 250 ? -21.050 -12.960 18.547 1.00 84.62 250 ASP A O 1
ATOM 1966 N N . GLU A 1 251 ? -21.573 -12.628 20.717 1.00 83.75 251 GLU A N 1
ATOM 1967 C CA . GLU A 1 251 ? -20.508 -13.436 21.322 1.00 83.75 251 GLU A CA 1
ATOM 1968 C C . GLU A 1 251 ? -21.001 -14.827 21.751 1.00 83.75 251 GLU A C 1
ATOM 1970 O O . GLU A 1 251 ? -20.192 -15.653 22.180 1.00 83.75 251 GLU A O 1
ATOM 1975 N N . MET A 1 252 ? -22.301 -15.111 21.590 1.00 85.88 252 MET A N 1
ATOM 1976 C CA . MET A 1 252 ? -22.860 -16.439 21.820 1.00 85.88 252 MET A CA 1
ATOM 1977 C C . MET A 1 252 ? -22.429 -17.424 20.737 1.00 85.88 252 MET A C 1
ATOM 1979 O O . MET A 1 252 ? -22.428 -17.125 19.538 1.00 85.88 252 MET A O 1
ATOM 1983 N N . PHE A 1 253 ? -22.128 -18.647 21.154 1.00 85.81 253 PHE A N 1
ATOM 1984 C CA . PHE A 1 253 ? -21.917 -19.773 20.258 1.00 85.81 253 PHE A CA 1
ATOM 1985 C C . PHE A 1 253 ? -22.523 -21.049 20.836 1.00 85.81 253 PHE A C 1
ATOM 1987 O O . PHE A 1 253 ? -22.686 -21.196 22.046 1.00 85.81 253 PHE A O 1
ATOM 1994 N N . ILE A 1 254 ? -22.838 -21.998 19.958 1.00 84.06 254 ILE A N 1
ATOM 1995 C CA . ILE A 1 254 ? -23.262 -23.334 20.374 1.00 84.06 254 ILE A CA 1
ATOM 1996 C C . ILE A 1 254 ? -21.996 -24.119 20.741 1.00 84.06 254 ILE A C 1
ATOM 1998 O O . ILE A 1 254 ? -21.135 -24.296 19.870 1.00 84.06 254 ILE A O 1
ATOM 2002 N N . PRO A 1 255 ? -21.841 -24.578 21.993 1.00 79.44 255 PRO A N 1
ATOM 2003 C CA . PRO A 1 255 ? -20.724 -25.437 22.356 1.00 79.44 255 PRO A CA 1
ATOM 2004 C C . PRO A 1 255 ? -20.787 -26.744 21.556 1.00 79.44 255 PRO A C 1
ATOM 2006 O O . PRO A 1 255 ? -21.833 -27.388 21.484 1.00 79.44 255 PRO A O 1
ATOM 2009 N N . GLU A 1 256 ? -19.670 -27.148 20.945 1.00 71.62 256 GLU A N 1
ATOM 2010 C CA . GLU A 1 256 ? -19.564 -28.482 20.344 1.00 71.62 256 GLU A CA 1
ATOM 2011 C C . GLU A 1 256 ? -19.611 -29.541 21.469 1.00 71.62 256 GLU A C 1
ATOM 2013 O O . GLU A 1 256 ? -18.797 -29.475 22.391 1.00 71.62 256 GLU A O 1
ATOM 2018 N N . GLU A 1 257 ? -20.561 -30.491 21.402 1.00 54.94 257 GLU A N 1
ATOM 2019 C CA . GLU A 1 257 ? -20.669 -31.638 22.337 1.00 54.94 257 GLU A CA 1
ATOM 2020 C C . GLU A 1 257 ? -19.371 -32.462 22.477 1.00 54.94 257 GLU A C 1
ATOM 2022 O O . GLU A 1 257 ? -18.734 -32.800 21.447 1.00 54.94 257 GLU A O 1
#

Nearest PDB structures (foldseek):
  7w2p-assembly1_A  TM=8.186E-01  e=3.666E-03  Homo sapiens
  7w30-assembly2_B  TM=8.557E-01  e=6.321E-03  Homo sapiens
  4zn1-assembly1_A  TM=7.735E-01  e=5.939E-02  Methanocaldococcus jannaschii DSM 2661
  7yw1-assembly1_B  TM=8.343E-01  e=2.540E-01  Trametes pubescens
  7yw1-assembly1_A  TM=8.482E-01  e=3.236E-01  Trametes pubescens

Radius of gyration: 35.03 Å; Cα contacts (8 Å, |Δi|>4): 301; chains: 1; bounding box: 98×60×96 Å

Foldseek 3Di:
DDDPPPPPCDPPDPVLVVCLDPCNLPPVLVVQLVVLVVLLVVLCCLQVPQDDAQAQPWDAFDFAPPDPDQWDQDPVRDIHGHRGIGGDALVGHDQSRGWGQCCDQDPDRTDRHHDGPRSVVSNVVSVVSNVVSCCCNPPVSVVSVVVVVVVVVVVVVVVVVVVVVVVVVVPDDDDDDDDDDDDDDDDDDDDDDDDDDDPDPPVPQDQQDWKWAQDPNDIFTFGWHDDDPVQQKTWGQGPPPRDIDIHHVVRIDHDDD

pLDDT: mean 79.11, std 18.38, range [32.06, 97.75]

Solvent-accessible surface area (backbone atoms only — not comparable to full-atom values): 15494 Å² total; per-residue (Å²): 138,80,81,82,72,76,76,75,81,63,80,74,41,73,70,54,49,52,61,55,33,67,66,31,60,74,48,49,50,55,51,51,49,49,51,34,51,52,49,48,51,51,48,48,40,32,30,77,53,35,79,40,84,35,66,62,38,83,36,64,40,43,62,34,92,88,57,92,58,64,60,48,73,49,98,85,72,49,77,46,41,62,70,38,78,41,62,30,46,49,91,55,31,55,69,53,29,22,13,10,78,28,82,77,63,49,102,42,54,56,43,74,52,38,79,45,66,43,55,53,51,51,44,51,54,37,51,52,47,44,53,52,49,51,44,41,62,73,52,46,27,56,56,49,52,54,51,51,51,59,46,49,57,51,52,52,57,49,50,56,53,49,53,59,49,57,64,65,62,73,80,70,86,84,89,84,90,88,84,89,85,89,84,91,81,90,81,91,85,90,85,90,84,82,88,83,88,74,95,66,88,73,74,77,82,49,79,67,38,71,37,27,36,61,56,100,85,44,82,44,51,23,33,31,73,46,77,40,81,89,79,47,30,32,30,25,40,26,76,90,80,67,48,81,45,80,44,49,53,89,44,53,41,76,69,85,132